Protein 3DCF (pdb70)

B-factor: mean 43.28, std 6.42, range [26.58, 64.71]

InterPro domains:
  IPR001647 DNA-binding HTH domain, TetR-type [PF00440] (35-81)
  IPR001647 DNA-binding HTH domain, TetR-type [PR00455] (35-48)
  IPR001647 DNA-binding HTH domain, TetR-type [PR00455] (56-79)
  IPR001647 DNA-binding HTH domain, TetR-type [PS50977] (29-89)
  IPR009057 Homedomain-like superfamily [SSF46689] (23-106)
  IPR036271 Tetracyclin repressor-like, C-terminal domain superfamily [SSF48498] (102-212)
  IPR041490 HTH-type transcriptional repressor KstR2, C-terminal [PF17932] (101-212)
  IPR050109 HTH-type, TetR-like transcriptional regulator [PTHR30055] (19-217)

Organism: Thermobifida fusca (strain YX) (NCBI:txid269800)

Secondary structure (DSSP, 8-state):
-HHHHHHHHHHHHHHHHT-TTT--HHHHHHHHT--HHHHHHH-SSHHHHHHHHHHHHHHHHHHHHHHHHTSSS-HHHHHHHHHHHHHHHHHHSHHHHHHHH---HHHHH--HHHHHHHH--HHHHHHHHTTSB--S-HHHHHHHHHHHHHTHHHH--TTSSS-HHHHHHHHHHHHHH-SBPP-/-HHHHHHHHHHHHHHHHT-TTT--HHHHHHHHT--HHHHHHH-SSHHHHHHHHHHHHHHHHHHHHHHHHTSSS-HHHHHHHHHHHHHHHHHHSHHHHHHHH---HHHHH--HHHHHHHH--HHHHHHHHTTSB--S-HHHHHHHHHHHHHTHHHH--TTSSS-HHHHHHHHHHHHHH-SB-

CATH classification: 1.10.10.60 (+1 more: 1.10.357.10)

Solvent-accessible surface area: 19739 Å² total

Nearest PDB structures (foldseek):
  4w97-assembly1_A  TM=7.568E-01  e=1.956E-08  Mycobacterium tuberculosis H37Rv
  5k7f-assembly1_B  TM=7.094E-01  e=7.666E-08  Myxococcus xanthus DK 1622
  6o6o-assembly1_B  TM=7.264E-01  e=1.294E-06  Mycobacterium tuberculosis
  6o6n-assembly1_A  TM=7.461E-01  e=3.478E-06  Mycobacterium tuberculosis
  7y0z-assembly1_B  TM=6.690E-01  e=1.082E-04  Pseudomonas aeruginosa PA14

Structure (mmCIF, N/CA/C/O backbone):
data_3DCF
#
_entry.id   3DCF
#
_cell.length_a   47.870
_cell.length_b   67.620
_cell.length_c   72.980
_cell.angle_alpha   90.000
_cell.angle_beta   104.230
_cell.angle_gamma   90.000
#
_symmetry.space_group_name_H-M   'P 1 21 1'
#
loop_
_entity.id
_entity.type
_entity.pdbx_description
1 polymer 'transcriptional regulator of the TetR/AcrR family'
2 water water
#
loop_
_atom_site.group_PDB
_atom_site.id
_atom_site.type_symbol
_atom_site.label_atom_id
_atom_site.label_alt_id
_atom_site.label_comp_id
_atom_site.label_asym_id
_atom_site.label_entity_id
_atom_site.label_seq_id
_atom_site.pdbx_PDB_ins_code
_atom_site.Cartn_x
_atom_site.Cartn_y
_atom_site.Cartn_z
_atom_site.occupancy
_atom_site.B_iso_or_equiv
_atom_site.auth_seq_id
_atom_site.auth_comp_id
_atom_site.auth_asym_id
_atom_site.auth_atom_id
_atom_site.pdbx_PDB_model_num
ATOM 1 N N . ASN A 1 30 ? -17.020 54.624 31.198 1.00 56.13 29 ASN A N 1
ATOM 2 C CA . ASN A 1 30 ? -15.947 54.846 30.178 1.00 55.43 29 ASN A CA 1
ATOM 3 C C . ASN A 1 30 ? -15.320 56.245 30.152 1.00 55.02 29 ASN A C 1
ATOM 4 O O . ASN A 1 30 ? -14.305 56.418 29.478 1.00 56.35 29 ASN A O 1
ATOM 9 N N . ASP A 1 31 ? -15.915 57.231 30.833 1.00 53.14 30 ASP A N 1
ATOM 10 C CA . ASP A 1 31 ? -15.320 58.599 30.928 1.00 52.83 30 ASP A CA 1
ATOM 11 C C . ASP A 1 31 ? -13.935 58.609 31.649 1.00 51.97 30 ASP A C 1
ATOM 12 O O . ASP A 1 31 ? -12.898 58.788 30.995 1.00 51.77 30 ASP A O 1
ATOM 17 N N . ARG A 1 32 ? -13.935 58.385 32.967 1.00 51.23 31 ARG A N 1
ATOM 18 C CA . ARG A 1 32 ? -12.722 58.336 33.804 1.00 50.97 31 ARG A CA 1
ATOM 19 C C . ARG A 1 32 ? -12.006 56.977 33.662 1.00 50.64 31 ARG A C 1
ATOM 20 O O . ARG A 1 32 ? -10.786 56.908 33.817 1.00 50.37 31 ARG A O 1
ATOM 26 N N . ARG A 1 33 ? -12.776 55.914 33.384 1.00 50.68 32 ARG A N 1
ATOM 27 C CA . ARG A 1 33 ? -12.265 54.544 33.191 1.00 50.59 32 ARG A CA 1
ATOM 28 C C . ARG A 1 33 ? -11.218 54.493 32.072 1.00 50.63 32 ARG A C 1
ATOM 29 O O . ARG A 1 33 ? -10.128 53.960 32.285 1.00 51.06 32 ARG A O 1
ATOM 37 N N . THR A 1 34 ? -11.560 55.055 30.900 1.00 50.23 33 THR A N 1
ATOM 38 C CA . THR A 1 34 ? -10.628 55.187 29.746 1.00 50.18 33 THR A CA 1
ATOM 39 C C . THR A 1 34 ? -9.394 56.022 30.121 1.00 49.70 33 THR A C 1
ATOM 40 O O . THR A 1 34 ? -8.281 55.714 29.687 1.00 50.11 33 THR A O 1
ATOM 44 N N . GLN A 1 35 ? -9.615 57.073 30.914 1.00 49.06 34 GLN A N 1
ATOM 45 C CA . GLN A 1 35 ? -8.535 57.916 31.432 1.00 48.81 34 GLN A CA 1
ATOM 46 C C . GLN A 1 35 ? -7.642 57.069 32.358 1.00 48.30 34 GLN A C 1
ATOM 47 O O . GLN A 1 35 ? -6.416 57.182 32.294 1.00 48.54 34 GLN A O 1
ATOM 50 N N . ILE A 1 36 ? -8.265 56.213 33.182 1.00 47.26 35 ILE A N 1
ATOM 51 C CA . ILE A 1 36 ? -7.547 55.294 34.076 1.00 47.25 35 ILE A CA 1
ATOM 52 C C . ILE A 1 36 ? -6.756 54.223 33.300 1.00 47.23 35 ILE A C 1
ATOM 53 O O . ILE A 1 36 ? -5.609 53.925 33.666 1.00 48.01 35 ILE A O 1
ATOM 58 N N . ILE A 1 37 ? -7.350 53.654 32.248 1.00 46.43 36 ILE A N 1
ATOM 59 C CA . ILE A 1 37 ? -6.644 52.654 31.412 1.00 46.28 36 ILE A CA 1
ATOM 60 C C . ILE A 1 37 ? -5.427 53.285 30.693 1.00 45.48 36 ILE A C 1
ATOM 61 O O . ILE A 1 37 ? -4.349 52.690 30.671 1.00 45.47 36 ILE A O 1
ATOM 66 N N . LYS A 1 38 ? -5.616 54.482 30.137 1.00 45.06 37 LYS A N 1
ATOM 67 C CA . LYS A 1 38 ? -4.555 55.217 29.425 1.00 45.58 37 LYS A CA 1
ATOM 68 C C . LYS A 1 38 ? -3.405 55.608 30.364 1.00 45.77 37 LYS A C 1
ATOM 69 O O . LYS A 1 38 ? -2.225 55.385 30.043 1.00 45.22 37 LYS A O 1
ATOM 71 N N . VAL A 1 39 ? -3.759 56.174 31.522 1.00 45.89 38 VAL A N 1
ATOM 72 C CA . VAL A 1 39 ? -2.776 56.554 32.545 1.00 45.89 38 VAL A CA 1
ATOM 73 C C . VAL A 1 39 ? -2.002 55.316 33.066 1.00 46.21 38 VAL A C 1
ATOM 74 O O . VAL A 1 39 ? -0.781 55.383 33.223 1.00 46.34 38 VAL A O 1
ATOM 78 N N . ALA A 1 40 ? -2.713 54.204 33.300 1.00 46.12 39 ALA A N 1
ATOM 79 C CA . ALA A 1 40 ? -2.099 52.936 33.742 1.00 46.30 39 ALA A CA 1
ATOM 80 C C . ALA A 1 40 ? -1.142 52.358 32.678 1.00 46.49 39 ALA A C 1
ATOM 81 O O . ALA A 1 40 ? -0.071 51.861 33.031 1.00 46.47 39 ALA A O 1
ATOM 83 N N . THR A 1 41 ? -1.538 52.438 31.398 1.00 46.54 40 THR A N 1
ATOM 84 C CA . THR A 1 41 ? -0.716 51.993 30.242 1.00 47.30 40 THR A CA 1
ATOM 85 C C . THR A 1 41 ? 0.599 52.790 30.139 1.00 47.76 40 THR A C 1
ATOM 86 O O . THR A 1 41 ? 1.672 52.194 29.981 1.00 47.93 40 THR A O 1
ATOM 90 N N . GLU A 1 42 ? 0.491 54.122 30.205 1.00 48.35 41 GLU A N 1
ATOM 91 C CA . GLU A 1 42 ? 1.656 55.031 30.206 1.00 48.98 41 GLU A CA 1
ATOM 92 C C . GLU A 1 42 ? 2.577 54.756 31.394 1.00 49.17 41 GLU A C 1
ATOM 93 O O . GLU A 1 42 ? 3.797 54.716 31.238 1.00 49.96 41 GLU A O 1
ATOM 99 N N . LEU A 1 43 ? 1.976 54.535 32.561 1.00 49.28 42 LEU A N 1
ATOM 100 C CA . LEU A 1 43 ? 2.709 54.292 33.807 1.00 49.52 42 LEU A CA 1
ATOM 101 C C . LEU A 1 43 ? 3.384 52.902 33.824 1.00 49.91 42 LEU A C 1
ATOM 102 O O . LEU A 1 43 ? 4.498 52.783 34.334 1.00 49.70 42 LEU A O 1
ATOM 107 N N . PHE A 1 44 ? 2.733 51.861 33.278 1.00 50.33 43 PHE A N 1
ATOM 108 C CA . PHE A 1 44 ? 3.376 50.521 33.157 1.00 50.32 43 PHE A CA 1
ATOM 109 C C . PHE A 1 44 ? 4.535 50.516 32.140 1.00 50.51 43 PHE A C 1
ATOM 110 O O . PHE A 1 44 ? 5.478 49.727 32.282 1.00 50.17 43 PHE A O 1
ATOM 118 N N . ARG A 1 45 ? 4.454 51.378 31.123 1.00 50.83 44 ARG A N 1
ATOM 119 C CA . ARG A 1 45 ? 5.522 51.521 30.131 1.00 51.24 44 ARG A CA 1
ATOM 120 C C . ARG A 1 45 ? 6.760 52.176 30.762 1.00 51.33 44 ARG A C 1
ATOM 121 O O . ARG A 1 45 ? 7.810 51.541 30.864 1.00 51.04 44 ARG A O 1
ATOM 123 N N . GLU A 1 46 ? 6.602 53.419 31.227 1.00 52.14 45 GLU A N 1
ATOM 124 C CA . GLU A 1 46 ? 7.704 54.217 31.799 1.00 52.00 45 GLU A CA 1
ATOM 125 C C . GLU A 1 46 ? 8.339 53.634 33.063 1.00 51.67 45 GLU A C 1
ATOM 126 O O . GLU A 1 46 ? 9.557 53.661 33.203 1.00 52.86 45 GLU A O 1
ATOM 132 N N . LYS A 1 47 ? 7.515 53.115 33.965 1.00 51.33 46 LYS A N 1
ATOM 133 C CA . LYS A 1 47 ? 7.976 52.608 35.267 1.00 50.47 46 LYS A CA 1
ATOM 134 C C . LYS A 1 47 ? 8.170 51.094 35.332 1.00 50.11 46 LYS A C 1
ATOM 135 O O . LYS A 1 47 ? 9.109 50.635 35.986 1.00 50.42 46 LYS A O 1
ATOM 141 N N . GLY A 1 48 ? 7.288 50.334 34.674 1.00 49.86 47 GLY A N 1
ATOM 142 C CA . GLY A 1 48 ? 7.286 48.857 34.728 1.00 49.62 47 GLY A CA 1
ATOM 143 C C . GLY A 1 48 ? 6.107 48.370 35.568 1.00 49.34 47 GLY A C 1
ATOM 144 O O . GLY A 1 48 ? 5.738 49.009 36.566 1.00 49.33 47 GLY A O 1
ATOM 145 N N . TYR A 1 49 ? 5.542 47.223 35.191 1.00 49.01 48 TYR A N 1
ATOM 146 C CA . TYR A 1 49 ? 4.350 46.668 35.861 1.00 48.95 48 TYR A CA 1
ATOM 147 C C . TYR A 1 49 ? 4.534 46.357 37.356 1.00 48.85 48 TYR A C 1
ATOM 148 O O . TYR A 1 49 ? 3.686 46.742 38.174 1.00 48.09 48 TYR A O 1
ATOM 157 N N . TYR A 1 50 ? 5.631 45.679 37.697 1.00 49.23 49 TYR A N 1
ATOM 158 C CA . TYR A 1 50 ? 5.890 45.258 39.092 1.00 49.21 49 TYR A CA 1
ATOM 159 C C . TYR A 1 50 ? 6.275 46.395 40.051 1.00 48.58 49 TYR A C 1
ATOM 160 O O . TYR A 1 50 ? 6.126 46.235 41.265 1.00 48.68 49 TYR A O 1
ATOM 169 N N . ALA A 1 51 ? 6.775 47.512 39.510 1.00 47.37 50 ALA A N 1
ATOM 170 C CA . ALA A 1 51 ? 7.118 48.711 40.295 1.00 46.93 50 ALA A CA 1
ATOM 171 C C . ALA A 1 51 ? 5.925 49.679 40.481 1.00 46.23 50 ALA A C 1
ATOM 172 O O . ALA A 1 51 ? 5.997 50.593 41.317 1.00 45.64 50 ALA A O 1
ATOM 174 N N . THR A 1 52 ? 4.850 49.475 39.706 1.00 45.61 51 THR A N 1
ATOM 175 C CA . THR A 1 52 ? 3.638 50.325 39.725 1.00 45.30 51 THR A CA 1
ATOM 176 C C . THR A 1 52 ? 2.502 49.695 40.535 1.00 44.48 51 THR A C 1
ATOM 177 O O . THR A 1 52 ? 2.175 48.543 40.306 1.00 45.01 51 THR A O 1
ATOM 181 N N . SER A 1 53 ? 1.892 50.453 41.447 1.00 43.51 52 SER A N 1
ATOM 182 C CA . SER A 1 53 ? 0.742 49.982 42.258 1.00 42.73 52 SER A CA 1
ATOM 183 C C . SER A 1 53 ? -0.540 50.770 41.921 1.00 41.75 52 SER A C 1
ATOM 184 O O . SER A 1 53 ? -0.506 51.691 41.081 1.00 41.11 52 SER A O 1
ATOM 187 N N . LEU A 1 54 ? -1.669 50.391 42.537 1.00 41.09 53 LEU A N 1
ATOM 188 C CA . LEU A 1 54 ? -2.943 51.153 42.376 1.00 41.46 53 LEU A CA 1
ATOM 189 C C . LEU A 1 54 ? -2.874 52.558 42.996 1.00 40.81 53 LEU A C 1
ATOM 190 O O . LEU A 1 54 ? -3.581 53.462 42.542 1.00 41.08 53 LEU A O 1
ATOM 195 N N . ASP A 1 55 ? -2.038 52.717 44.023 1.00 40.26 54 ASP A N 1
ATOM 196 C CA . ASP A 1 55 ? -1.766 54.022 44.675 1.00 40.21 54 ASP A CA 1
ATOM 197 C C . ASP A 1 55 ? -1.081 55.009 43.719 1.00 38.82 54 ASP A C 1
ATOM 198 O O . ASP A 1 55 ? -1.384 56.199 43.745 1.00 38.26 54 ASP A O 1
ATOM 203 N N . ASP A 1 56 ? -0.143 54.500 42.908 1.00 38.43 55 ASP A N 1
ATOM 204 C CA . ASP A 1 56 ? 0.571 55.290 41.887 1.00 38.62 55 ASP A CA 1
ATOM 205 C C . ASP A 1 56 ? -0.367 55.787 40.774 1.00 38.15 55 ASP A C 1
ATOM 206 O O . ASP A 1 56 ? -0.274 56.953 40.371 1.00 37.22 55 ASP A O 1
ATOM 211 N N . ILE A 1 57 ? -1.255 54.903 40.294 1.00 38.08 56 ILE A N 1
ATOM 212 C CA . ILE A 1 57 ? -2.245 55.224 39.230 1.00 38.51 56 ILE A CA 1
ATOM 213 C C . ILE A 1 57 ? -3.214 56.297 39.733 1.00 37.87 56 ILE A C 1
ATOM 214 O O . ILE A 1 57 ? -3.446 57.281 39.038 1.00 37.35 56 ILE A O 1
ATOM 219 N N . ALA A 1 58 ? -3.748 56.086 40.943 1.00 38.22 57 ALA A N 1
ATOM 220 C CA . ALA A 1 58 ? -4.628 57.048 41.643 1.00 38.44 57 ALA A CA 1
ATOM 221 C C . ALA A 1 58 ? -3.968 58.421 41.827 1.00 38.67 57 ALA A C 1
ATOM 222 O O . ALA A 1 58 ? -4.638 59.445 41.702 1.00 38.10 57 ALA A O 1
ATOM 224 N N . ASP A 1 59 ? -2.668 58.424 42.135 1.00 39.77 58 ASP A N 1
ATOM 225 C CA . ASP A 1 59 ? -1.889 59.656 42.303 1.00 40.75 58 ASP A CA 1
ATOM 226 C C . ASP A 1 59 ? -1.813 60.488 41.002 1.00 41.09 58 ASP A C 1
ATOM 227 O O . ASP A 1 59 ? -2.161 61.673 41.011 1.00 41.39 58 ASP A O 1
ATOM 232 N N . ARG A 1 60 ? -1.411 59.848 39.898 1.00 41.41 59 ARG A N 1
ATOM 233 C CA . ARG A 1 60 ? -1.248 60.516 38.575 1.00 42.04 59 ARG A CA 1
ATOM 234 C C . ARG A 1 60 ? -2.510 61.201 38.015 1.00 42.08 59 ARG A C 1
ATOM 235 O O . ARG A 1 60 ? -2.434 62.324 37.510 1.00 42.56 59 ARG A O 1
ATOM 238 N N . ILE A 1 61 ? -3.651 60.517 38.071 1.00 42.41 60 ILE A N 1
ATOM 239 C CA . ILE A 1 61 ? -4.943 61.111 37.628 1.00 43.22 60 ILE A CA 1
ATOM 240 C C . ILE A 1 61 ? -5.544 62.092 38.666 1.00 43.42 60 ILE A C 1
ATOM 241 O O . ILE A 1 61 ? -6.452 62.861 38.341 1.00 43.34 60 ILE A O 1
ATOM 246 N N . GLY A 1 62 ? -5.053 62.040 39.907 1.00 43.86 61 GLY A N 1
ATOM 247 C CA . GLY A 1 62 ? -5.520 62.906 40.977 1.00 44.92 61 GLY A CA 1
ATOM 248 C C . GLY A 1 62 ? -6.763 62.390 41.687 1.00 45.82 61 GLY A C 1
ATOM 249 O O . GLY A 1 62 ? -7.659 63.174 41.994 1.00 45.93 61 GLY A O 1
ATOM 250 N N . PHE A 1 63 ? -6.812 61.076 41.939 1.00 46.51 62 PHE A N 1
ATOM 251 C CA . PHE A 1 63 ? -7.930 60.390 42.623 1.00 46.74 62 PHE A CA 1
ATOM 252 C C . PHE A 1 63 ? -7.471 59.827 43.957 1.00 46.03 62 PHE A C 1
ATOM 253 O O . PHE A 1 63 ? -6.275 59.629 44.181 1.00 45.90 62 PHE A O 1
ATOM 261 N N . THR A 1 64 ? -8.438 59.568 44.830 1.00 45.53 63 THR A N 1
ATOM 262 C CA . THR A 1 64 ? -8.170 58.933 46.125 1.00 45.89 63 THR A CA 1
ATOM 263 C C . THR A 1 64 ? -8.051 57.404 45.902 1.00 46.13 63 THR A C 1
ATOM 264 O O . THR A 1 64 ? -8.392 56.895 44.823 1.00 46.43 63 THR A O 1
ATOM 268 N N . LYS A 1 65 ? -7.577 56.684 46.922 1.00 46.28 64 LYS A N 1
ATOM 269 C CA . LYS A 1 65 ? -7.450 55.207 46.875 1.00 46.01 64 LYS A CA 1
ATOM 270 C C . LYS A 1 65 ? -8.881 54.595 46.817 1.00 45.97 64 LYS A C 1
ATOM 271 O O . LYS A 1 65 ? -9.115 53.722 45.980 1.00 45.69 64 LYS A O 1
ATOM 277 N N . PRO A 1 66 ? -9.823 55.023 47.720 1.00 46.19 65 PRO A N 1
ATOM 278 C CA . PRO A 1 66 ? -11.250 54.618 47.603 1.00 45.88 65 PRO A CA 1
ATOM 279 C C . PRO A 1 66 ? -11.917 54.897 46.244 1.00 45.87 65 PRO A C 1
ATOM 280 O O . PRO A 1 66 ? -12.725 54.084 45.787 1.00 46.73 65 PRO A O 1
ATOM 284 N N . ALA A 1 67 ? -11.576 56.016 45.609 1.00 45.35 66 ALA A N 1
ATOM 285 C CA . ALA A 1 67 ? -12.151 56.370 44.301 1.00 45.34 66 ALA A CA 1
ATOM 286 C C . ALA A 1 67 ? -11.752 55.393 43.157 1.00 44.99 66 ALA A C 1
ATOM 287 O O . ALA A 1 67 ? -12.592 55.101 42.297 1.00 44.70 66 ALA A O 1
ATOM 289 N N . ILE A 1 68 ? -10.509 54.889 43.160 1.00 45.29 67 ILE A N 1
ATOM 290 C CA . ILE A 1 68 ? -10.029 53.896 42.154 1.00 46.09 67 ILE A CA 1
ATOM 291 C C . ILE A 1 68 ? -10.664 52.496 42.342 1.00 46.39 67 ILE A C 1
ATOM 292 O O . ILE A 1 68 ? -10.889 51.799 41.340 1.00 46.03 67 ILE A O 1
ATOM 297 N N . TYR A 1 69 ? -10.942 52.091 43.594 1.00 46.71 68 TYR A N 1
ATOM 298 C CA . TYR A 1 69 ? -11.608 50.789 43.894 1.00 47.13 68 TYR A CA 1
ATOM 299 C C . TYR A 1 69 ? -12.941 50.588 43.167 1.00 46.87 68 TYR A C 1
ATOM 300 O O . TYR A 1 69 ? -13.236 49.468 42.744 1.00 46.54 68 TYR A O 1
ATOM 309 N N . TYR A 1 70 ? -13.731 51.661 43.051 1.00 47.06 69 TYR A N 1
ATOM 310 C CA . TYR A 1 70 ? -15.008 51.656 42.313 1.00 47.43 69 TYR A CA 1
ATOM 311 C C . TYR A 1 70 ? -14.837 51.101 40.896 1.00 47.53 69 TYR A C 1
ATOM 312 O O . TYR A 1 70 ? -15.625 50.259 40.460 1.00 47.92 69 TYR A O 1
ATOM 321 N N . TYR A 1 71 ? -13.788 51.556 40.208 1.00 47.78 70 TYR A N 1
ATOM 322 C CA . TYR A 1 71 ? -13.459 51.113 38.842 1.00 47.05 70 TYR A CA 1
ATOM 323 C C . TYR A 1 71 ? -12.566 49.847 38.830 1.00 46.29 70 TYR A C 1
ATOM 324 O O . TYR A 1 71 ? -12.870 48.891 38.108 1.00 46.00 70 TYR A O 1
ATOM 333 N N . PHE A 1 72 ? -11.492 49.835 39.630 1.00 45.57 71 PHE A N 1
ATOM 334 C CA . PHE A 1 72 ? -10.536 48.696 39.672 1.00 45.28 71 PHE A CA 1
ATOM 335 C C . PHE A 1 72 ? -10.067 48.354 41.084 1.00 45.23 71 PHE A C 1
ATOM 336 O O . PHE A 1 72 ? -9.545 49.232 41.775 1.00 45.88 71 PHE A O 1
ATOM 344 N N . LYS A 1 73 ? -10.213 47.081 41.479 1.00 45.17 72 LYS A N 1
ATOM 345 C CA . LYS A 1 73 ? -9.816 46.584 42.825 1.00 45.81 72 LYS A CA 1
ATOM 346 C C . LYS A 1 73 ? -8.413 45.977 42.950 1.00 45.54 72 LYS A C 1
ATOM 347 O O . LYS A 1 73 ? -7.973 45.659 44.063 1.00 46.76 72 LYS A O 1
ATOM 353 N N . SER A 1 74 ? -7.729 45.817 41.817 1.00 44.30 73 SER A N 1
ATOM 354 C CA . SER A 1 74 ? -6.336 45.382 41.781 1.00 43.03 73 SER A CA 1
ATOM 355 C C . SER A 1 74 ? -5.666 45.862 40.482 1.00 42.40 73 SER A C 1
ATOM 356 O O . SER A 1 74 ? -6.341 46.251 39.524 1.00 41.41 73 SER A O 1
ATOM 359 N N . LYS A 1 75 ? -4.334 45.860 40.489 1.00 42.53 74 LYS A N 1
ATOM 360 C CA . LYS A 1 75 ? -3.523 46.175 39.295 1.00 42.82 74 LYS A CA 1
ATOM 361 C C . LYS A 1 75 ? -3.693 45.113 38.173 1.00 42.63 74 LYS A C 1
ATOM 362 O O . LYS A 1 75 ? -3.518 45.419 36.987 1.00 42.06 74 LYS A O 1
ATOM 368 N N . GLU A 1 76 ? -4.031 43.878 38.567 1.00 42.75 75 GLU A N 1
ATOM 369 C CA . GLU A 1 76 ? -4.303 42.771 37.639 1.00 42.49 75 GLU A CA 1
ATOM 370 C C . GLU A 1 76 ? -5.595 43.048 36.865 1.00 41.96 75 GLU A C 1
ATOM 371 O O . GLU A 1 76 ? -5.651 42.806 35.656 1.00 41.84 75 GLU A O 1
ATOM 377 N N . ASP A 1 77 ? -6.621 43.546 37.571 1.00 41.72 76 ASP A N 1
ATOM 378 C CA . ASP A 1 77 ? -7.889 43.962 36.944 1.00 41.55 76 ASP A CA 1
ATOM 379 C C . ASP A 1 77 ? -7.667 45.130 35.967 1.00 41.22 76 ASP A C 1
ATOM 380 O O . ASP A 1 77 ? -8.395 45.226 34.984 1.00 42.36 76 ASP A O 1
ATOM 385 N N . VAL A 1 78 ? -6.690 46.010 36.248 1.00 39.95 77 VAL A N 1
ATOM 386 C CA . VAL A 1 78 ? -6.317 47.103 35.327 1.00 39.46 77 VAL A CA 1
ATOM 387 C C . VAL A 1 78 ? -5.621 46.512 34.096 1.00 38.30 77 VAL A C 1
ATOM 388 O O . VAL A 1 78 ? -5.902 46.931 32.971 1.00 36.98 77 VAL A O 1
ATOM 392 N N . LEU A 1 79 ? -4.738 45.533 34.316 1.00 38.23 78 LEU A N 1
ATOM 393 C CA . LEU A 1 79 ? -4.044 44.868 33.214 1.00 38.91 78 LEU A CA 1
ATOM 394 C C . LEU A 1 79 ? -5.002 44.105 32.267 1.00 39.53 78 LEU A C 1
ATOM 395 O O . LEU A 1 79 ? -4.791 44.123 31.041 1.00 39.72 78 LEU A O 1
ATOM 400 N N . PHE A 1 80 ? -6.042 43.467 32.822 1.00 39.20 79 PHE A N 1
ATOM 401 C CA . PHE A 1 80 ? -7.082 42.805 32.009 1.00 38.78 79 PHE A CA 1
ATOM 402 C C . PHE A 1 80 ? -7.782 43.830 31.102 1.00 38.28 79 PHE A C 1
ATOM 403 O O . PHE A 1 80 ? -7.908 43.612 29.893 1.00 38.51 79 PHE A O 1
ATOM 411 N N . ALA A 1 81 ? -8.227 44.934 31.707 1.00 37.30 80 ALA A N 1
ATOM 412 C CA . ALA A 1 81 ? -8.875 46.040 31.003 1.00 36.42 80 ALA A CA 1
ATOM 413 C C . ALA A 1 81 ? -8.041 46.567 29.821 1.00 36.07 80 ALA A C 1
ATOM 414 O O . ALA A 1 81 ? -8.602 46.824 28.756 1.00 35.64 80 ALA A O 1
ATOM 416 N N . ILE A 1 82 ? -6.723 46.711 30.019 1.00 36.11 81 ILE A N 1
ATOM 417 C CA . ILE A 1 82 ? -5.785 47.148 28.951 1.00 36.96 81 ILE A CA 1
ATOM 418 C C . ILE A 1 82 ? -5.726 46.126 27.804 1.00 37.24 81 ILE A C 1
ATOM 419 O O . ILE A 1 82 ? -5.783 46.511 26.626 1.00 36.73 81 ILE A O 1
ATOM 424 N N . VAL A 1 83 ? -5.623 44.843 28.163 1.00 37.55 82 VAL A N 1
ATOM 425 C CA . VAL A 1 83 ? -5.586 43.747 27.179 1.00 37.87 82 VAL A CA 1
ATOM 426 C C . VAL A 1 83 ? -6.930 43.574 26.450 1.00 38.24 82 VAL A C 1
ATOM 427 O O . VAL A 1 83 ? -6.932 43.376 25.229 1.00 37.64 82 VAL A O 1
ATOM 431 N N . ASN A 1 84 ? -8.051 43.647 27.182 1.00 38.78 83 ASN A N 1
ATOM 432 C CA . ASN A 1 84 ? -9.389 43.505 26.560 1.00 38.92 83 ASN A CA 1
ATOM 433 C C . ASN A 1 84 ? -9.668 44.650 25.575 1.00 38.70 83 ASN A C 1
ATOM 434 O O . ASN A 1 84 ? -10.306 44.424 24.549 1.00 39.14 83 ASN A O 1
ATOM 439 N N . SER A 1 85 ? -9.157 45.848 25.883 1.00 38.30 84 SER A N 1
ATOM 440 C CA . SER A 1 85 ? -9.251 47.022 25.005 1.00 38.58 84 SER A CA 1
ATOM 441 C C . SER A 1 85 ? -8.469 46.815 23.700 1.00 37.90 84 SER A C 1
ATOM 442 O O . SER A 1 85 ? -9.018 47.034 22.622 1.00 37.33 84 SER A O 1
ATOM 445 N N . ILE A 1 86 ? -7.199 46.400 23.820 1.00 38.38 85 ILE A N 1
ATOM 446 C CA . ILE A 1 86 ? -6.309 46.094 22.657 1.00 39.13 85 ILE A CA 1
ATOM 447 C C . ILE A 1 86 ? -6.891 44.961 21.778 1.00 39.54 85 ILE A C 1
ATOM 448 O O . ILE A 1 86 ? -6.805 45.043 20.548 1.00 40.41 85 ILE A O 1
ATOM 453 N N . VAL A 1 87 ? -7.469 43.931 22.410 1.00 39.15 86 VAL A N 1
ATOM 454 C CA . VAL A 1 87 ? -8.170 42.847 21.697 1.00 39.84 86 VAL A CA 1
ATOM 455 C C . VAL A 1 87 ? -9.431 43.388 21.018 1.00 40.44 86 VAL A C 1
ATOM 456 O O . VAL A 1 87 ? -9.704 43.010 19.882 1.00 40.54 86 VAL A O 1
ATOM 460 N N . ASP A 1 88 ? -10.171 44.266 21.706 1.00 41.63 87 ASP A N 1
ATOM 461 C CA . ASP A 1 88 ? -11.416 44.859 21.169 1.00 42.26 87 ASP A CA 1
ATOM 462 C C . ASP A 1 88 ? -11.153 45.740 19.913 1.00 42.65 87 ASP A C 1
ATOM 463 O O . ASP A 1 88 ? -11.888 45.621 18.926 1.00 42.69 87 ASP A O 1
ATOM 468 N N . GLU A 1 89 ? -10.116 46.589 19.942 1.00 42.83 88 GLU A N 1
ATOM 469 C CA . GLU A 1 89 ? -9.763 47.423 18.766 1.00 43.87 88 GLU A CA 1
ATOM 470 C C . GLU A 1 89 ? -9.198 46.627 17.584 1.00 43.85 88 GLU A C 1
ATOM 471 O O . GLU A 1 89 ? -9.527 46.932 16.428 1.00 44.01 88 GLU A O 1
ATOM 477 N N . ALA A 1 90 ? -8.309 45.670 17.879 1.00 43.85 89 ALA A N 1
ATOM 478 C CA . ALA A 1 90 ? -7.711 44.765 16.867 1.00 43.66 89 ALA A CA 1
ATOM 479 C C . ALA A 1 90 ? -8.782 43.971 16.111 1.00 43.88 89 ALA A C 1
ATOM 480 O O . ALA A 1 90 ? -8.711 43.823 14.887 1.00 43.69 89 ALA A O 1
ATOM 482 N N . LEU A 1 91 ? -9.780 43.499 16.849 1.00 44.61 90 LEU A N 1
ATOM 483 C CA . LEU A 1 91 ? -10.892 42.744 16.282 1.00 45.20 90 LEU A CA 1
ATOM 484 C C . LEU A 1 91 ? -11.812 43.626 15.410 1.00 45.79 90 LEU A C 1
ATOM 485 O O . LEU A 1 91 ? -12.356 43.124 14.419 1.00 46.34 90 LEU A O 1
ATOM 490 N N . GLU A 1 92 ? -11.967 44.920 15.752 1.00 45.80 91 GLU A N 1
ATOM 491 C CA . GLU A 1 92 ? -12.741 45.884 14.910 1.00 45.52 91 GLU A CA 1
ATOM 492 C C . GLU A 1 92 ? -12.039 46.158 13.569 1.00 43.24 91 GLU A C 1
ATOM 493 O O . GLU A 1 92 ? -12.693 46.264 12.539 1.00 41.86 91 GLU A O 1
ATOM 499 N N . ARG A 1 93 ? -10.713 46.302 13.611 1.00 41.91 92 ARG A N 1
ATOM 500 C CA . ARG A 1 93 ? -9.894 46.444 12.397 1.00 40.98 92 ARG A CA 1
ATOM 501 C C . ARG A 1 93 ? -9.913 45.175 11.544 1.00 40.92 92 ARG A C 1
ATOM 502 O O . ARG A 1 93 ? -9.772 45.255 10.331 1.00 41.09 92 ARG A O 1
ATOM 510 N N . PHE A 1 94 ? -10.113 44.019 12.187 1.00 41.02 93 PHE A N 1
ATOM 511 C CA . PHE A 1 94 ? -10.214 42.717 11.508 1.00 40.31 93 PHE A CA 1
ATOM 512 C C . PHE A 1 94 ? -11.569 42.605 10.762 1.00 40.25 93 PHE A C 1
ATOM 513 O O . PHE A 1 94 ? -11.594 42.265 9.564 1.00 40.48 93 PHE A O 1
ATOM 521 N N . HIS A 1 95 ? -12.674 42.897 11.465 1.00 39.96 94 HIS A N 1
ATOM 522 C CA . HIS A 1 95 ? -14.046 42.890 10.874 1.00 39.69 94 HIS A CA 1
ATOM 523 C C . HIS A 1 95 ? -14.204 43.821 9.665 1.00 39.05 94 HIS A C 1
ATOM 524 O O . HIS A 1 95 ? -14.802 43.418 8.657 1.00 38.10 94 HIS A O 1
ATOM 531 N N . ALA A 1 96 ? -13.684 45.052 9.801 1.00 38.42 95 ALA A N 1
ATOM 532 C CA . ALA A 1 96 ? -13.721 46.092 8.755 1.00 38.22 95 ALA A CA 1
ATOM 533 C C . ALA A 1 96 ? -13.111 45.614 7.426 1.00 38.34 95 ALA A C 1
ATOM 534 O O . ALA A 1 96 ? -13.715 45.804 6.370 1.00 39.04 95 ALA A O 1
ATOM 536 N N . ILE A 1 97 ? -11.943 44.969 7.506 1.00 37.94 96 ILE A N 1
ATOM 537 C CA . ILE A 1 97 ? -11.235 44.400 6.340 1.00 38.10 96 ILE A CA 1
ATOM 538 C C . ILE A 1 97 ? -12.010 43.217 5.749 1.00 38.20 96 ILE A C 1
ATOM 539 O O . ILE A 1 97 ? -12.181 43.154 4.535 1.00 38.00 96 ILE A O 1
ATOM 544 N N . ALA A 1 98 ? -12.459 42.294 6.606 1.00 38.54 97 ALA A N 1
ATOM 545 C CA . ALA A 1 98 ? -13.260 41.135 6.172 1.00 39.43 97 ALA A CA 1
ATOM 546 C C . ALA A 1 98 ? -14.660 41.514 5.609 1.00 40.31 97 ALA A C 1
ATOM 547 O O . ALA A 1 98 ? -15.157 40.826 4.725 1.00 40.84 97 ALA A O 1
ATOM 549 N N . ALA A 1 99 ? -15.272 42.591 6.119 1.00 40.40 98 ALA A N 1
ATOM 550 C CA . ALA A 1 99 ? -16.581 43.105 5.631 1.00 40.50 98 ALA A CA 1
ATOM 551 C C . ALA A 1 99 ? -16.486 44.215 4.549 1.00 41.19 98 ALA A C 1
ATOM 552 O O . ALA A 1 99 ? -17.521 44.780 4.166 1.00 41.99 98 ALA A O 1
ATOM 554 N N . GLY A 1 100 ? -15.271 44.522 4.079 1.00 40.98 99 GLY A N 1
ATOM 555 C CA . GLY A 1 100 ? -15.007 45.556 3.062 1.00 40.38 99 GLY A CA 1
ATOM 556 C C . GLY A 1 100 ? -14.809 45.021 1.640 1.00 40.26 99 GLY A C 1
ATOM 557 O O . GLY A 1 100 ? -15.202 43.879 1.338 1.00 39.94 99 GLY A O 1
ATOM 558 N N . PRO A 1 101 ? -14.184 45.835 0.754 1.00 40.24 100 PRO A N 1
ATOM 559 C CA . PRO A 1 101 ? -13.987 45.415 -0.629 1.00 39.94 100 PRO A CA 1
ATOM 560 C C . PRO A 1 101 ? -12.863 44.387 -0.848 1.00 39.56 100 PRO A C 1
ATOM 561 O O . PRO A 1 101 ? -12.054 44.112 0.060 1.00 39.41 100 PRO A O 1
ATOM 565 N N . GLY A 1 102 ? -12.837 43.861 -2.074 1.00 39.21 101 GLY A N 1
ATOM 566 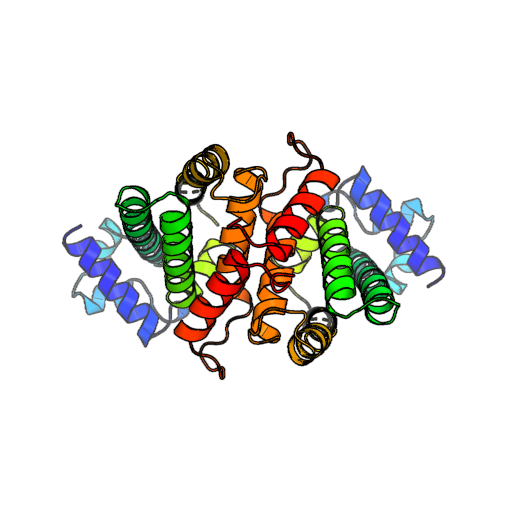C CA . GLY A 1 102 ? -11.843 42.892 -2.548 1.00 39.15 101 GLY A CA 1
ATOM 567 C C . GLY A 1 102 ? -12.406 41.483 -2.616 1.00 38.80 101 GLY A C 1
ATOM 568 O O . GLY A 1 102 ? -13.480 41.206 -2.080 1.00 38.43 101 GLY A O 1
ATOM 569 N N . SER A 1 103 ? -11.694 40.600 -3.317 1.00 38.55 102 SER A N 1
ATOM 570 C CA . SER A 1 103 ? -12.058 39.182 -3.381 1.00 38.50 102 SER A CA 1
ATOM 571 C C . SER A 1 103 ? -11.669 38.550 -2.030 1.00 38.88 102 SER A C 1
ATOM 572 O O . SER A 1 103 ? -10.901 39.166 -1.268 1.00 39.02 102 SER A O 1
ATOM 575 N N . PRO A 1 104 ? -12.203 37.347 -1.711 1.00 38.81 103 PRO A N 1
ATOM 576 C CA . PRO A 1 104 ? -11.787 36.645 -0.473 1.00 38.48 103 PRO A CA 1
ATOM 577 C C . PRO A 1 104 ? -10.259 36.434 -0.306 1.00 38.35 103 PRO A C 1
ATOM 578 O O . PRO A 1 104 ? -9.746 36.598 0.804 1.00 38.15 103 PRO A O 1
ATOM 582 N N . GLY A 1 105 ? -9.562 36.101 -1.398 1.00 38.33 104 GLY A N 1
ATOM 583 C CA . GLY A 1 105 ? -8.090 35.931 -1.409 1.00 38.18 104 GLY A CA 1
ATOM 584 C C . GLY A 1 105 ? -7.302 37.217 -1.171 1.00 38.41 104 GLY A C 1
ATOM 585 O O . GLY A 1 105 ? -6.185 37.168 -0.635 1.00 39.36 104 GLY A O 1
ATOM 586 N N . GLU A 1 106 ? -7.859 38.354 -1.616 1.00 38.06 105 GLU A N 1
ATOM 587 C CA . GLU A 1 106 ? -7.282 39.700 -1.372 1.00 37.41 105 GLU A CA 1
ATOM 588 C C . GLU A 1 106 ? -7.499 40.121 0.088 1.00 36.47 105 GLU A C 1
ATOM 589 O O . GLU A 1 106 ? -6.578 40.661 0.720 1.00 36.56 105 GLU A O 1
ATOM 595 N N . ARG A 1 107 ? -8.718 39.878 0.590 1.00 35.42 106 ARG A N 1
ATOM 596 C CA . ARG A 1 107 ? -9.090 40.114 1.998 1.00 35.74 106 ARG A CA 1
ATOM 597 C C . ARG A 1 107 ? -8.282 39.218 2.955 1.00 35.04 106 ARG A C 1
ATOM 598 O O . ARG A 1 107 ? -7.812 39.706 3.983 1.00 34.89 106 ARG A O 1
ATOM 606 N N . ILE A 1 108 ? -8.108 37.936 2.603 1.00 34.86 107 ILE A N 1
ATOM 607 C CA . ILE A 1 108 ? -7.261 37.002 3.374 1.00 35.04 107 ILE A CA 1
ATOM 608 C C . ILE A 1 108 ? -5.861 37.609 3.531 1.00 35.24 107 ILE A C 1
ATOM 609 O O . ILE A 1 108 ? -5.347 37.694 4.654 1.00 36.30 107 ILE A O 1
ATOM 614 N N . HIS A 1 109 ? -5.277 38.060 2.418 1.00 34.48 108 HIS A N 1
ATOM 615 C CA . HIS A 1 109 ? -3.948 38.673 2.435 1.00 33.98 108 HIS A CA 1
ATOM 616 C C . HIS A 1 109 ? -3.890 39.915 3.333 1.00 34.76 108 HIS A C 1
ATOM 617 O O . HIS A 1 109 ? -2.978 40.027 4.177 1.00 35.53 108 HIS A O 1
ATOM 624 N N . ALA A 1 110 ? -4.851 40.825 3.147 1.00 34.46 109 ALA A N 1
ATOM 625 C CA . ALA A 1 110 ? -4.942 42.057 3.956 1.00 33.88 109 ALA A CA 1
ATOM 626 C C . ALA A 1 110 ? -5.075 41.749 5.452 1.00 33.68 109 ALA A C 1
ATOM 627 O O . ALA A 1 110 ? -4.468 42.436 6.266 1.00 34.65 109 ALA A O 1
ATOM 629 N N . LEU A 1 111 ? -5.867 40.731 5.798 1.00 33.02 110 LEU A N 1
ATOM 630 C CA . LEU A 1 111 ? -6.050 40.291 7.202 1.00 33.10 110 LEU A CA 1
ATOM 631 C C . LEU A 1 111 ? -4.745 39.795 7.851 1.00 32.51 110 LEU A C 1
ATOM 632 O O . LEU A 1 111 ? -4.491 40.108 9.017 1.00 32.33 110 LEU A O 1
ATOM 637 N N . LEU A 1 112 ? -3.936 39.043 7.095 1.00 32.18 111 LEU A N 1
ATOM 638 C CA . LEU A 1 112 ? -2.641 38.522 7.580 1.00 32.32 111 LEU A CA 1
ATOM 639 C C . LEU A 1 112 ? -1.584 39.609 7.833 1.00 32.71 111 LEU A C 1
ATOM 640 O O . LEU A 1 112 ? -0.830 39.527 8.815 1.00 32.11 111 LEU A O 1
ATOM 645 N N . VAL A 1 113 ? -1.515 40.603 6.936 1.00 33.42 112 VAL A N 1
ATOM 646 C CA . VAL A 1 113 ? -0.592 41.758 7.078 1.00 33.00 112 VAL A CA 1
ATOM 647 C C . VAL A 1 113 ? -0.976 42.564 8.327 1.00 33.18 112 VAL A C 1
ATOM 648 O O . VAL A 1 113 ? -0.111 42.982 9.093 1.00 32.90 112 VAL A O 1
ATOM 652 N N . GLU A 1 114 ? -2.280 42.782 8.495 1.00 33.99 113 GLU A N 1
ATOM 653 C CA . GLU A 1 114 ? -2.842 43.485 9.659 1.00 34.27 113 GLU A CA 1
ATOM 654 C C . GLU A 1 114 ? -2.597 42.719 10.965 1.00 33.59 113 GLU A C 1
ATOM 655 O O . GLU A 1 114 ? -2.182 43.319 11.946 1.00 32.65 113 GLU A O 1
ATOM 661 N N . HIS A 1 115 ? -2.867 41.411 10.948 1.00 33.87 114 HIS A N 1
ATOM 662 C CA . HIS A 1 115 ? -2.709 40.539 12.125 1.00 34.99 114 HIS A CA 1
ATOM 663 C C . HIS A 1 115 ? -1.257 40.473 12.616 1.00 35.03 114 HIS A C 1
ATOM 664 O O . HIS A 1 115 ? -1.004 40.646 13.811 1.00 34.00 114 HIS A O 1
ATOM 671 N N . THR A 1 116 ? -0.326 40.280 11.683 1.00 35.58 115 THR A N 1
ATOM 672 C CA . THR A 1 116 ? 1.117 40.226 11.983 1.00 36.24 115 THR A CA 1
ATOM 673 C C . THR A 1 116 ? 1.648 41.570 12.487 1.00 36.74 115 THR A C 1
ATOM 674 O O . THR A 1 116 ? 2.432 41.592 13.437 1.00 36.55 115 THR A O 1
ATOM 678 N N . ARG A 1 117 ? 1.233 42.673 11.841 1.00 38.08 116 ARG A N 1
ATOM 679 C CA . ARG A 1 117 ? 1.559 44.052 12.295 1.00 38.82 116 ARG A CA 1
ATOM 680 C C . ARG A 1 117 ? 1.122 44.255 13.746 1.00 38.56 116 ARG A C 1
ATOM 681 O O . ARG A 1 117 ? 1.881 44.795 14.548 1.00 39.08 116 ARG A O 1
ATOM 689 N N . THR A 1 118 ? -0.101 43.822 14.061 1.00 38.18 117 THR A N 1
ATOM 690 C CA . THR A 1 118 ? -0.647 43.928 15.417 1.00 39.46 117 THR A CA 1
ATOM 691 C C . THR A 1 118 ? 0.148 43.088 16.416 1.00 39.87 117 THR A C 1
ATOM 692 O O . THR A 1 118 ? 0.322 43.531 17.556 1.00 40.24 117 THR A O 1
ATOM 696 N N . ILE A 1 119 ? 0.620 41.899 15.997 1.00 40.44 118 ILE A N 1
ATOM 697 C CA . ILE A 1 119 ? 1.444 41.024 16.868 1.00 41.24 118 ILE A CA 1
ATOM 698 C C . ILE A 1 119 ? 2.780 41.710 17.233 1.00 42.31 118 ILE A C 1
ATOM 699 O O . ILE A 1 119 ? 3.104 41.840 18.427 1.00 42.22 118 ILE A O 1
ATOM 704 N N . LEU A 1 120 ? 3.516 42.156 16.204 1.00 42.82 119 LEU A N 1
ATOM 705 C CA . LEU A 1 120 ? 4.839 42.814 16.374 1.00 43.48 119 LEU A CA 1
ATOM 706 C C . LEU A 1 120 ? 4.801 44.121 17.194 1.00 44.23 119 LEU A C 1
ATOM 707 O O . LEU A 1 120 ? 5.801 44.480 17.830 1.00 44.75 119 LEU A O 1
ATOM 712 N N . ARG A 1 121 ? 3.651 44.805 17.170 1.00 44.71 120 ARG A N 1
ATOM 713 C CA . ARG A 1 121 ? 3.402 46.025 17.961 1.00 45.29 120 ARG A CA 1
ATOM 714 C C . ARG A 1 121 ? 2.959 45.742 19.413 1.00 45.15 120 ARG A C 1
ATOM 715 O O . ARG A 1 121 ? 3.145 46.590 20.291 1.00 45.51 120 ARG A O 1
ATOM 723 N N . ASN A 1 122 ? 2.351 44.583 19.660 1.00 45.12 121 ASN A N 1
ATOM 724 C CA . ASN A 1 122 ? 1.851 44.220 20.998 1.00 45.39 121 ASN A CA 1
ATOM 725 C C . ASN A 1 122 ? 2.455 42.891 21.429 1.00 45.41 121 ASN A C 1
ATOM 726 O O . ASN A 1 122 ? 1.729 41.951 21.780 1.00 45.10 121 ASN A O 1
ATOM 731 N N . LEU A 1 123 ? 3.793 42.834 21.416 1.00 45.43 122 LEU A N 1
ATOM 732 C CA . LEU A 1 123 ? 4.532 41.597 21.743 1.00 45.34 122 LEU A CA 1
ATOM 733 C C . LEU A 1 123 ? 4.300 41.092 23.183 1.00 45.49 122 LEU A C 1
ATOM 734 O O . LEU A 1 123 ? 4.032 39.890 23.364 1.00 46.01 122 LEU A O 1
ATOM 739 N N . ASP A 1 124 ? 4.376 41.988 24.180 1.00 45.15 123 ASP A N 1
ATOM 740 C CA . ASP A 1 124 ? 4.141 41.608 25.595 1.00 45.84 123 ASP A CA 1
ATOM 741 C C . ASP A 1 124 ? 2.695 41.160 25.843 1.00 46.24 123 ASP A C 1
ATOM 742 O O . ASP A 1 124 ? 2.464 40.253 26.657 1.00 45.51 123 ASP A O 1
ATOM 747 N N . ALA A 1 125 ? 1.743 41.799 25.153 1.00 46.73 124 ALA A N 1
ATOM 748 C CA . ALA A 1 125 ? 0.319 41.426 25.231 1.00 47.26 124 ALA A CA 1
ATOM 749 C C . ALA A 1 125 ? 0.078 40.005 24.706 1.00 47.56 124 ALA A C 1
ATOM 750 O O . ALA A 1 125 ? -0.711 39.267 25.296 1.00 47.13 124 ALA A O 1
ATOM 752 N N . ASN A 1 126 ? 0.766 39.635 23.615 1.00 48.19 125 ASN A N 1
ATOM 753 C CA . ASN A 1 126 ? 0.674 38.279 23.023 1.00 48.97 125 ASN A CA 1
ATOM 754 C C . ASN A 1 126 ? 1.270 37.186 23.918 1.00 49.97 125 ASN A C 1
ATOM 755 O O . ASN A 1 126 ? 0.657 36.118 24.065 1.00 50.44 125 ASN A O 1
ATOM 760 N N . THR A 1 127 ? 2.446 37.453 24.506 1.00 50.65 126 THR A N 1
ATOM 761 C CA . THR A 1 127 ? 3.086 36.532 25.481 1.00 51.03 126 THR A CA 1
ATOM 762 C C . THR A 1 127 ? 2.157 36.354 26.694 1.00 51.48 126 THR A C 1
ATOM 763 O O . THR A 1 127 ? 2.009 35.242 27.214 1.00 50.81 126 THR A O 1
ATOM 767 N N . LEU A 1 128 ? 1.541 37.468 27.112 1.00 52.22 127 LEU A N 1
ATOM 768 C CA . LEU A 1 128 ? 0.557 37.512 28.204 1.00 52.76 127 LEU A CA 1
ATOM 769 C C . LEU A 1 128 ? -0.750 36.773 27.820 1.00 53.63 127 LEU A C 1
ATOM 770 O O . LEU A 1 128 ? -1.362 36.128 28.674 1.00 53.88 127 LEU A O 1
ATOM 775 N N . PHE A 1 129 ? -1.158 36.857 26.547 1.00 54.03 128 PHE A N 1
ATOM 776 C CA . PHE A 1 129 ? -2.386 36.203 26.055 1.00 54.17 128 PHE A CA 1
ATOM 777 C C . PHE A 1 129 ? -2.311 34.658 26.054 1.00 54.71 128 PHE A C 1
ATOM 778 O O . PHE A 1 129 ? -3.288 34.002 26.448 1.00 54.87 128 PHE A O 1
ATOM 786 N N . TYR A 1 130 ? -1.166 34.095 25.640 1.00 54.85 129 TYR A N 1
ATOM 787 C CA . TYR A 1 130 ? -0.989 32.620 25.467 1.00 54.83 129 TYR A CA 1
ATOM 788 C C . TYR A 1 130 ? -0.246 31.803 26.552 1.00 55.39 129 TYR A C 1
ATOM 789 O O . TYR A 1 130 ? -0.320 30.571 26.516 1.00 55.81 129 TYR A O 1
ATOM 798 N N . ASN A 1 131 ? 0.458 32.456 27.485 1.00 55.73 130 ASN A N 1
ATOM 799 C CA . ASN A 1 131 ? 1.186 31.764 28.584 1.00 55.68 130 ASN A CA 1
ATOM 800 C C . ASN A 1 131 ? 0.393 31.735 29.885 1.00 56.20 130 ASN A C 1
ATOM 801 O O . ASN A 1 131 ? -0.840 31.795 29.878 1.00 56.93 130 ASN A O 1
ATOM 806 N N . LEU A 1 136 ? -6.347 32.700 34.842 1.00 54.24 135 LEU A N 1
ATOM 807 C CA . LEU A 1 136 ? -6.674 32.936 36.253 1.00 54.29 135 LEU A CA 1
ATOM 808 C C . LEU A 1 136 ? -8.217 32.924 36.525 1.00 54.33 135 LEU A C 1
ATOM 809 O O . LEU A 1 136 ? -8.746 31.898 36.989 1.00 54.58 135 LEU A O 1
ATOM 814 N N . SER A 1 137 ? -8.919 34.027 36.213 1.00 53.47 136 SER A N 1
ATOM 815 C CA . SER A 1 137 ? -10.379 34.159 36.451 1.00 52.35 136 SER A CA 1
ATOM 816 C C . SER A 1 137 ? -11.156 33.455 35.324 1.00 51.29 136 SER A C 1
ATOM 817 O O . SER A 1 137 ? -11.023 33.870 34.175 1.00 51.04 136 SER A O 1
ATOM 820 N N . PRO A 1 138 ? -11.968 32.410 35.640 1.00 50.72 137 PRO A N 1
ATOM 821 C CA . PRO A 1 138 ? -12.727 31.647 34.618 1.00 49.73 137 PRO A CA 1
ATOM 822 C C . PRO A 1 138 ? -13.500 32.468 33.594 1.00 47.71 137 PRO A C 1
ATOM 823 O O . PRO A 1 138 ? -13.300 32.279 32.405 1.00 47.04 137 PRO A O 1
ATOM 827 N N . GLU A 1 139 ? -14.334 33.390 34.068 1.00 46.90 138 GLU A N 1
ATOM 828 C CA . GLU A 1 139 ? -15.147 34.254 33.182 1.00 46.30 138 GLU A CA 1
ATOM 829 C C . GLU A 1 139 ? -14.307 35.157 32.268 1.00 45.05 138 GLU A C 1
ATOM 830 O O . GLU A 1 139 ? -14.681 35.386 31.113 1.00 44.65 138 GLU A O 1
ATOM 836 N N . ARG A 1 140 ? -13.171 35.631 32.777 1.00 43.99 139 ARG A N 1
ATOM 837 C CA . ARG A 1 140 ? -12.257 36.445 31.988 1.00 43.44 139 ARG A CA 1
ATOM 838 C C . ARG A 1 140 ? -11.582 35.574 30.920 1.00 42.42 139 ARG A C 1
ATOM 839 O O . ARG A 1 140 ? -11.442 36.020 29.773 1.00 41.72 139 ARG A O 1
ATOM 847 N N . GLU A 1 141 ? -11.207 34.337 31.278 1.00 41.29 140 GLU A N 1
ATOM 848 C CA . GLU A 1 141 ? -10.639 33.389 30.310 1.00 41.17 140 GLU A CA 1
ATOM 849 C C . GLU A 1 141 ? -11.680 33.069 29.229 1.00 40.00 140 GLU A C 1
ATOM 850 O O . GLU A 1 141 ? -11.342 33.064 28.046 1.00 39.39 140 GLU A O 1
ATOM 856 N N . ARG A 1 142 ? -12.931 32.822 29.643 1.00 39.15 141 ARG A N 1
ATOM 857 C CA . ARG A 1 142 ? -14.047 32.548 28.713 1.00 39.22 141 ARG A CA 1
ATOM 858 C C . ARG A 1 142 ? -14.212 33.644 27.666 1.00 37.93 141 ARG A C 1
ATOM 859 O O . ARG A 1 142 ? -14.461 33.350 26.489 1.00 37.34 141 ARG A O 1
ATOM 867 N N . GLU A 1 143 ? -14.052 34.892 28.103 1.00 37.73 142 GLU A N 1
ATOM 868 C CA . GLU A 1 143 ? -14.120 36.057 27.217 1.00 37.68 142 GLU A CA 1
ATOM 869 C C . GLU A 1 143 ? -12.990 36.018 26.180 1.00 37.16 142 GLU A C 1
ATOM 870 O O . GLU A 1 143 ? -13.246 36.279 25.010 1.00 36.91 142 GLU A O 1
ATOM 884 N N . ARG A 1 145 ? -11.405 33.287 25.100 1.00 39.19 144 ARG A N 1
ATOM 885 C CA . ARG A 1 145 ? -11.746 32.183 24.174 1.00 39.75 144 ARG A CA 1
ATOM 886 C C . ARG A 1 145 ? -12.775 32.618 23.122 1.00 40.31 144 ARG A C 1
ATOM 887 O O . ARG A 1 145 ? -12.639 32.249 21.953 1.00 41.06 144 ARG A O 1
ATOM 895 N N . LYS A 1 146 ? -13.767 33.417 23.532 1.00 40.60 145 LYS A N 1
ATOM 896 C CA . LYS A 1 146 ? -14.784 33.943 22.619 1.00 41.15 145 LYS A CA 1
ATOM 897 C C . LYS A 1 146 ? -14.181 34.858 21.544 1.00 41.12 145 LYS A C 1
ATOM 898 O O . LYS A 1 146 ? -14.592 34.770 20.389 1.00 41.15 145 LYS A O 1
ATOM 904 N N . ARG A 1 147 ? -13.208 35.703 21.912 1.00 41.48 146 ARG A N 1
ATOM 905 C CA . ARG A 1 147 ? -12.562 36.616 20.938 1.00 42.47 146 ARG A CA 1
ATOM 906 C C . ARG A 1 147 ? -11.675 35.839 19.954 1.00 42.60 146 ARG A C 1
ATOM 907 O O . ARG A 1 147 ? -11.667 36.174 18.772 1.00 42.46 146 ARG A O 1
ATOM 915 N N . GLU A 1 148 ? -10.938 34.826 20.439 1.00 43.34 147 GLU A N 1
ATOM 916 C CA . GLU A 1 148 ? -10.152 33.918 19.569 1.00 44.13 147 GLU A CA 1
ATOM 917 C C . GLU A 1 148 ? -11.067 33.245 18.527 1.00 43.89 147 GLU A C 1
ATOM 918 O O . GLU A 1 148 ? -10.694 33.152 17.354 1.00 43.40 147 GLU A O 1
ATOM 924 N N . ARG A 1 149 ? -12.238 32.767 18.978 1.00 44.03 148 ARG A N 1
ATOM 925 C CA . ARG A 1 149 ? -13.242 32.138 18.097 1.00 44.54 148 ARG A CA 1
ATOM 926 C C . ARG A 1 149 ? -13.743 33.048 16.972 1.00 44.32 148 ARG A C 1
ATOM 927 O O . ARG A 1 149 ? -13.921 32.566 15.855 1.00 44.56 148 ARG A O 1
ATOM 935 N N . GLU A 1 150 ? -13.973 34.335 17.273 1.00 44.35 149 GLU A N 1
ATOM 936 C CA . GLU A 1 150 ? -14.417 35.324 16.262 1.00 44.61 149 GLU A CA 1
ATOM 937 C C . GLU A 1 150 ? -13.394 35.501 15.144 1.00 44.03 149 GLU A C 1
ATOM 938 O O . GLU A 1 150 ? -13.781 35.444 13.990 1.00 44.27 149 GLU A O 1
ATOM 944 N N . TYR A 1 151 ? -12.117 35.720 15.500 1.00 43.64 150 TYR A N 1
ATOM 945 C CA . TYR A 1 151 ? -10.991 35.817 14.532 1.00 43.73 150 TYR A CA 1
ATOM 946 C C . TYR A 1 151 ? -10.969 34.641 13.540 1.00 42.39 150 TYR A C 1
ATOM 947 O O . TYR A 1 151 ? -10.887 34.831 12.318 1.00 41.08 150 TYR A O 1
ATOM 956 N N . THR A 1 152 ? -11.016 33.436 14.111 1.00 41.47 151 THR A N 1
ATOM 957 C CA . THR A 1 152 ? -10.957 32.180 13.362 1.00 41.29 151 THR A CA 1
ATOM 958 C C . THR A 1 152 ? -12.152 32.022 12.424 1.00 40.69 151 THR A C 1
ATOM 959 O O . THR A 1 152 ? -11.974 31.711 11.250 1.00 40.38 151 THR A O 1
ATOM 963 N N . GLU A 1 153 ? -13.353 32.272 12.943 1.00 40.63 152 GLU A N 1
ATOM 964 C CA . GLU A 1 153 ? -14.594 32.123 12.165 1.00 41.48 152 GLU A CA 1
ATOM 965 C C . GLU A 1 153 ? -14.726 33.094 10.985 1.00 40.67 152 GLU A C 1
ATOM 966 O O . GLU A 1 153 ? -15.208 32.680 9.927 1.00 40.05 152 GLU A O 1
ATOM 972 N N . ILE A 1 154 ? -14.268 34.346 11.160 1.00 40.20 153 ILE A N 1
ATOM 973 C CA . ILE A 1 154 ? -14.239 35.360 10.076 1.00 40.45 153 ILE A CA 1
ATOM 974 C C . ILE A 1 154 ? -13.357 34.862 8.920 1.00 41.23 153 ILE A C 1
ATOM 975 O O . ILE A 1 154 ? -13.763 34.909 7.757 1.00 40.72 153 ILE A O 1
ATOM 988 N N . GLN A 1 156 ? -12.317 31.618 8.525 1.00 43.19 155 GLN A N 1
ATOM 989 C CA . GLN A 1 156 ? -12.814 30.294 8.061 1.00 43.43 155 GLN A CA 1
ATOM 990 C C . GLN A 1 156 ? -13.796 30.429 6.907 1.00 42.91 155 GLN A C 1
ATOM 991 O O . GLN A 1 156 ? -13.616 29.778 5.867 1.00 41.88 155 GLN A O 1
ATOM 997 N N . ARG A 1 157 ? -14.825 31.258 7.112 1.00 43.03 156 ARG A N 1
ATOM 998 C CA . ARG A 1 157 ? -15.857 31.519 6.085 1.00 43.93 156 ARG A CA 1
ATOM 999 C C . ARG A 1 157 ? -15.251 32.109 4.806 1.00 42.96 156 ARG A C 1
ATOM 1000 O O . ARG A 1 157 ? -15.615 31.703 3.697 1.00 42.95 156 ARG A O 1
ATOM 1008 N N . LEU A 1 158 ? -14.287 33.012 4.995 1.00 42.16 157 LEU A N 1
ATOM 1009 C CA . LEU A 1 158 ? -13.592 33.713 3.909 1.00 41.33 157 LEU A CA 1
ATOM 1010 C C . LEU A 1 158 ? -12.677 32.760 3.094 1.00 41.43 157 LEU A C 1
ATOM 1011 O O . LEU A 1 158 ? -12.530 32.944 1.877 1.00 41.80 157 LEU A O 1
ATOM 1016 N N . TYR A 1 159 ? -12.062 31.764 3.754 1.00 40.71 158 TYR A N 1
ATOM 1017 C CA . TYR A 1 159 ? -11.211 30.769 3.065 1.00 40.68 158 TYR A CA 1
ATOM 1018 C C . TYR A 1 159 ? -12.078 29.790 2.228 1.00 40.92 158 TYR A C 1
ATOM 1019 O O . TYR A 1 159 ? -11.654 29.384 1.139 1.00 41.17 158 TYR A O 1
ATOM 1028 N N . ALA A 1 160 ? -13.265 29.432 2.736 1.00 40.75 159 ALA A N 1
ATOM 1029 C CA . ALA A 1 160 ? -14.242 28.572 2.023 1.00 41.12 159 ALA A CA 1
ATOM 1030 C C . ALA A 1 160 ? -14.776 29.196 0.725 1.00 41.88 159 ALA A C 1
ATOM 1031 O O . ALA A 1 160 ? -14.952 28.480 -0.269 1.00 42.38 159 ALA A O 1
ATOM 1033 N N . GLU A 1 161 ? -15.059 30.507 0.751 1.00 42.26 160 GLU A N 1
ATOM 1034 C CA . GLU A 1 161 ? -15.524 31.253 -0.440 1.00 42.71 160 GLU A CA 1
ATOM 1035 C C . GLU A 1 161 ? -14.460 31.301 -1.548 1.00 43.22 160 GLU A C 1
ATOM 1036 O O . GLU A 1 161 ? -14.776 31.077 -2.717 1.00 44.08 160 GLU A O 1
ATOM 1042 N N . GLY A 1 162 ? -13.221 31.621 -1.164 1.00 43.54 161 GLY A N 1
ATOM 1043 C CA . GLY A 1 162 ? -12.060 31.665 -2.075 1.00 43.63 161 GLY A CA 1
ATOM 1044 C C . GLY A 1 162 ? -11.672 30.318 -2.700 1.00 44.17 161 GLY A C 1
ATOM 1045 O O . GLY A 1 162 ? -11.145 30.282 -3.817 1.00 44.58 161 GLY A O 1
ATOM 1046 N N . VAL A 1 163 ? -11.910 29.221 -1.971 1.00 44.30 162 VAL A N 1
ATOM 1047 C CA . VAL A 1 163 ? -11.704 27.854 -2.479 1.00 44.50 162 VAL A CA 1
ATOM 1048 C C . VAL A 1 163 ? -12.825 27.490 -3.473 1.00 45.56 162 VAL A C 1
ATOM 1049 O O . VAL A 1 163 ? -12.537 26.919 -4.531 1.00 45.88 162 VAL A O 1
ATOM 1053 N N . ALA A 1 164 ? -14.078 27.833 -3.127 1.00 45.86 163 ALA A N 1
ATOM 1054 C CA . ALA A 1 164 ? -15.279 27.543 -3.952 1.00 45.65 163 ALA A CA 1
ATOM 1055 C C . ALA A 1 164 ? -15.237 28.138 -5.358 1.00 46.19 163 ALA A C 1
ATOM 1056 O O . ALA A 1 164 ? -15.768 27.540 -6.290 1.00 46.93 163 ALA A O 1
ATOM 1058 N N . THR A 1 165 ? -14.600 29.304 -5.486 1.00 46.33 164 THR A N 1
ATOM 1059 C CA . THR A 1 165 ? -14.420 30.031 -6.761 1.00 45.97 164 THR A CA 1
ATOM 1060 C C . THR A 1 165 ? -13.068 29.774 -7.503 1.00 46.01 164 THR A C 1
ATOM 1061 O O . THR A 1 165 ? -12.779 30.425 -8.514 1.00 47.24 164 THR A O 1
ATOM 1065 N N . GLY A 1 166 ? -12.258 28.833 -7.016 1.00 44.84 165 GLY A N 1
ATOM 1066 C CA . GLY A 1 166 ? -10.956 28.524 -7.605 1.00 43.75 165 GLY A CA 1
ATOM 1067 C C . GLY A 1 166 ? -9.788 29.461 -7.319 1.00 42.90 165 GLY A C 1
ATOM 1068 O O . GLY A 1 166 ? -8.719 29.281 -7.894 1.00 43.97 165 GLY A O 1
ATOM 1069 N N . GLU A 1 167 ? -9.950 30.438 -6.432 1.00 42.10 166 GLU A N 1
ATOM 1070 C CA . GLU A 1 167 ? -8.856 31.390 -6.101 1.00 41.94 166 GLU A CA 1
ATOM 1071 C C . GLU A 1 167 ? -7.822 30.852 -5.091 1.00 41.64 166 GLU A C 1
ATOM 1072 O O . GLU A 1 167 ? -6.633 31.219 -5.180 1.00 41.30 166 GLU A O 1
ATOM 1078 N N . LEU A 1 168 ? -8.275 30.010 -4.142 1.00 41.13 167 LEU A N 1
ATOM 1079 C CA . LEU A 1 168 ? -7.437 29.483 -3.040 1.00 40.78 167 LEU A CA 1
ATOM 1080 C C . LEU A 1 168 ? -7.197 27.977 -3.070 1.00 40.64 167 LEU A C 1
ATOM 1081 O O . LEU A 1 168 ? -8.058 27.228 -3.534 1.00 40.61 167 LEU A O 1
ATOM 1086 N N . LEU A 1 169 ? -6.046 27.553 -2.521 1.00 40.48 168 LEU A N 1
ATOM 1087 C CA . LEU A 1 169 ? -5.634 26.128 -2.441 1.00 40.27 168 LEU A CA 1
ATOM 1088 C C . LEU A 1 169 ? -6.705 25.308 -1.735 1.00 40.42 168 LEU A C 1
ATOM 1089 O O . LEU A 1 169 ? -7.144 25.680 -0.639 1.00 40.90 168 LEU A O 1
ATOM 1094 N N . ASP A 1 170 ? -7.093 24.195 -2.357 1.00 40.54 169 ASP A N 1
ATOM 1095 C CA . ASP A 1 170 ? -8.168 23.344 -1.846 1.00 40.56 169 ASP A CA 1
ATOM 1096 C C . ASP A 1 170 ? -7.670 22.473 -0.667 1.00 40.58 169 ASP A C 1
ATOM 1097 O O . ASP A 1 170 ? -7.258 21.329 -0.844 1.00 40.90 169 ASP A O 1
ATOM 1102 N N . VAL A 1 171 ? -7.697 23.078 0.523 1.00 40.09 170 VAL A N 1
ATOM 1103 C CA . VAL A 1 171 ? -7.421 22.416 1.819 1.00 39.16 170 VAL A CA 1
ATOM 1104 C C . VAL A 1 171 ? -8.560 22.821 2.761 1.00 37.79 170 VAL A C 1
ATOM 1105 O O . VAL A 1 171 ? -9.226 23.827 2.522 1.00 37.52 170 VAL A O 1
ATOM 1109 N N . ASP A 1 172 ? -8.778 22.041 3.816 1.00 37.11 171 ASP A N 1
ATOM 1110 C CA . ASP A 1 172 ? -9.823 22.319 4.806 1.00 36.78 171 ASP A CA 1
ATOM 1111 C C . ASP A 1 172 ? -9.654 23.749 5.373 1.00 36.65 171 ASP A C 1
ATOM 1112 O O . ASP A 1 172 ? -8.546 24.093 5.776 1.00 37.19 171 ASP A O 1
ATOM 1117 N N . PRO A 1 173 ? -10.721 24.588 5.369 1.00 36.71 172 PRO A N 1
ATOM 1118 C CA . PRO A 1 173 ? -10.664 25.967 5.923 1.00 36.53 172 PRO A CA 1
ATOM 1119 C C . PRO A 1 173 ? -10.108 26.112 7.347 1.00 36.17 172 PRO A C 1
ATOM 1120 O O . PRO A 1 173 ? -9.357 27.063 7.615 1.00 36.21 172 PRO A O 1
ATOM 1124 N N . THR A 1 174 ? -10.476 25.179 8.233 1.00 35.49 173 THR A N 1
ATOM 1125 C CA . THR A 1 174 ? -10.008 25.196 9.625 1.00 35.32 173 THR A CA 1
ATOM 1126 C C . THR A 1 174 ? -8.494 25.001 9.718 1.00 34.74 173 THR A C 1
ATOM 1127 O O . THR A 1 174 ? -7.847 25.692 10.497 1.00 35.01 173 THR A O 1
ATOM 1131 N N . VAL A 1 175 ? -7.945 24.084 8.918 1.00 34.76 174 VAL A N 1
ATOM 1132 C CA . VAL A 1 175 ? -6.488 23.809 8.887 1.00 34.63 174 VAL A CA 1
ATOM 1133 C C . VAL A 1 175 ? -5.685 24.981 8.307 1.00 34.41 174 VAL A C 1
ATOM 1134 O O . VAL A 1 175 ? -4.628 25.322 8.845 1.00 34.72 174 VAL A O 1
ATOM 1138 N N . ALA A 1 176 ? -6.179 25.571 7.212 1.00 33.10 175 ALA A N 1
ATOM 1139 C CA . ALA A 1 176 ? -5.528 26.727 6.591 1.00 32.35 175 ALA A CA 1
ATOM 1140 C C . ALA A 1 176 ? -5.505 27.902 7.557 1.00 31.62 175 ALA A C 1
ATOM 1141 O O . ALA A 1 176 ? -4.442 28.436 7.824 1.00 31.72 175 ALA A O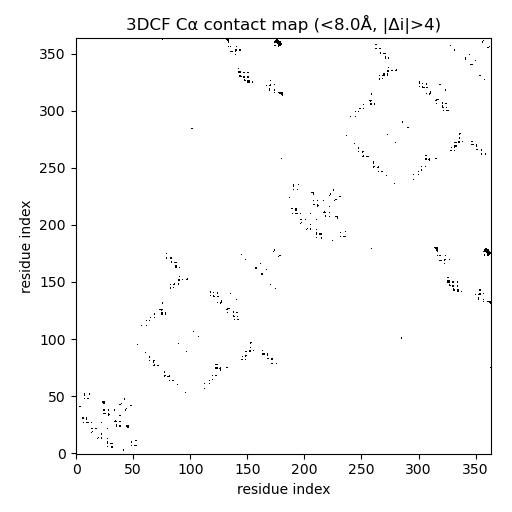 1
ATOM 1143 N N . THR A 1 177 ? -6.673 28.241 8.106 1.00 30.95 176 THR A N 1
ATOM 1144 C CA . THR A 1 177 ? -6.857 29.372 9.046 1.00 31.22 176 THR A CA 1
ATOM 1145 C C . THR A 1 177 ? -5.948 29.301 10.299 1.00 31.23 176 THR A C 1
ATOM 1146 O O . THR A 1 177 ? -5.275 30.291 10.620 1.00 32.45 176 THR A O 1
ATOM 1150 N N . ALA A 1 178 ? -5.912 28.147 10.970 1.00 30.21 177 ALA A N 1
ATOM 1151 C CA . ALA A 1 178 ? -5.042 27.931 12.153 1.00 30.52 177 ALA A CA 1
ATOM 1152 C C . ALA A 1 178 ? -3.546 27.935 11.803 1.00 30.36 177 ALA A C 1
ATOM 1153 O O . ALA A 1 178 ? -2.723 28.393 12.610 1.00 30.52 177 ALA A O 1
ATOM 1155 N N . THR A 1 179 ? -3.209 27.428 10.614 1.00 30.64 178 THR A N 1
ATOM 1156 C CA . THR A 1 179 ? -1.819 27.388 10.135 1.00 30.93 178 THR A CA 1
ATOM 1157 C C . THR A 1 179 ? -1.303 28.777 9.735 1.00 30.91 178 THR A C 1
ATOM 1158 O O . THR A 1 179 ? -0.169 29.143 10.091 1.00 31.52 178 THR A O 1
ATOM 1162 N N . LEU A 1 180 ? -2.123 29.531 8.999 1.00 30.49 179 LEU A N 1
ATOM 1163 C CA . LEU A 1 180 ? -1.745 30.879 8.529 1.00 31.02 179 LEU A CA 1
ATOM 1164 C C . LEU A 1 180 ? -1.651 31.860 9.701 1.00 31.67 179 LEU A C 1
ATOM 1165 O O . LEU A 1 180 ? -0.672 32.606 9.805 1.00 31.80 179 LEU A O 1
ATOM 1170 N N . LEU A 1 181 ? -2.678 31.858 10.565 1.00 31.91 180 LEU A N 1
ATOM 1171 C CA . LEU A 1 181 ? -2.688 32.687 11.787 1.00 31.48 180 LEU A CA 1
ATOM 1172 C C . LEU A 1 181 ? -1.583 32.219 12.734 1.00 31.28 180 LEU A C 1
ATOM 1173 O O . LEU A 1 181 ? -0.880 33.046 13.291 1.00 31.31 180 LEU A O 1
ATOM 1178 N N . GLY A 1 182 ? -1.430 30.899 12.890 1.00 32.02 181 GLY A N 1
ATOM 1179 C CA . GLY A 1 182 ? -0.366 30.292 13.702 1.00 31.96 181 GLY A CA 1
ATOM 1180 C C . GLY A 1 182 ? 1.032 30.746 13.304 1.00 32.39 181 GLY A C 1
ATOM 1181 O O . GLY A 1 182 ? 1.860 31.028 14.179 1.00 32.11 181 GLY A O 1
ATOM 1182 N N . ALA A 1 183 ? 1.283 30.807 11.987 1.00 32.64 182 ALA A N 1
ATOM 1183 C CA . ALA A 1 183 ? 2.568 31.286 11.423 1.00 32.65 182 ALA A CA 1
ATOM 1184 C C . ALA A 1 183 ? 2.822 32.759 11.780 1.00 32.80 182 ALA A C 1
ATOM 1185 O O . ALA A 1 183 ? 3.953 33.135 12.066 1.00 32.05 182 ALA A O 1
ATOM 1187 N N . ALA A 1 184 ? 1.762 33.573 11.757 1.00 33.56 183 ALA A N 1
ATOM 1188 C CA . ALA A 1 184 ? 1.827 34.996 12.134 1.00 33.89 183 ALA A CA 1
ATOM 1189 C C . ALA A 1 184 ? 2.072 35.181 13.639 1.00 34.82 183 ALA A C 1
ATOM 1190 O O . ALA A 1 184 ? 2.917 35.982 14.030 1.00 35.26 183 ALA A O 1
ATOM 1192 N N . ILE A 1 185 ? 1.337 34.424 14.461 1.00 35.56 184 ILE A N 1
ATOM 1193 C CA . ILE A 1 185 ? 1.427 34.483 15.936 1.00 35.15 184 ILE A CA 1
ATOM 1194 C C . ILE A 1 185 ? 2.807 34.066 16.487 1.00 35.95 184 ILE A C 1
ATOM 1195 O O . ILE A 1 185 ? 3.351 34.750 17.343 1.00 36.41 184 ILE A O 1
ATOM 1200 N N . TRP A 1 186 ? 3.388 32.994 15.951 1.00 36.63 185 TRP A N 1
ATOM 1201 C CA . TRP A 1 186 ? 4.701 32.440 16.418 1.00 36.91 185 TRP A CA 1
ATOM 1202 C C . TRP A 1 186 ? 5.861 33.448 16.477 1.00 37.19 185 TRP A C 1
ATOM 1203 O O . TRP A 1 186 ? 6.839 33.237 17.204 1.00 36.93 185 TRP A O 1
ATOM 1214 N N . THR A 1 187 ? 5.746 34.535 15.704 1.00 37.93 186 THR A N 1
ATOM 1215 C CA . THR A 1 187 ? 6.684 35.665 15.756 1.00 38.21 186 THR A CA 1
ATOM 1216 C C . THR A 1 187 ? 6.944 36.179 17.186 1.00 38.96 186 THR A C 1
ATOM 1217 O O . THR A 1 187 ? 8.062 36.637 17.450 1.00 39.67 186 THR A O 1
ATOM 1221 N N . TYR A 1 188 ? 5.955 36.084 18.098 1.00 39.38 187 TYR A N 1
ATOM 1222 C CA . TYR A 1 188 ? 6.149 36.549 19.493 1.00 40.51 187 TYR A CA 1
ATOM 1223 C C . TYR A 1 188 ? 7.251 35.778 20.236 1.00 40.61 187 TYR A C 1
ATOM 1224 O O . TYR A 1 188 ? 7.876 36.336 21.127 1.00 40.47 187 TYR A O 1
ATOM 1233 N N . ARG A 1 189 ? 7.476 34.512 19.871 1.00 41.30 188 ARG A N 1
ATOM 1234 C CA . ARG A 1 189 ? 8.550 33.700 20.474 1.00 41.63 188 ARG A CA 1
ATOM 1235 C C . ARG A 1 189 ? 9.942 33.923 19.867 1.00 41.13 188 ARG A C 1
ATOM 1236 O O . ARG A 1 189 ? 10.923 33.743 20.592 1.00 42.03 188 ARG A O 1
ATOM 1244 N N . TRP A 1 190 ? 10.037 34.327 18.588 1.00 40.49 189 TRP A N 1
ATOM 1245 C CA . TRP A 1 190 ? 11.347 34.534 17.914 1.00 40.58 189 TRP A CA 1
ATOM 1246 C C . TRP A 1 190 ? 11.749 35.973 17.503 1.00 40.52 189 TRP A C 1
ATOM 1247 O O . TRP A 1 190 ? 12.954 36.251 17.449 1.00 40.04 189 TRP A O 1
ATOM 1258 N N . TYR A 1 191 ? 10.787 36.856 17.199 1.00 41.06 190 TYR A N 1
ATOM 1259 C CA . TYR A 1 191 ? 11.109 38.239 16.767 1.00 41.89 190 TYR A CA 1
ATOM 1260 C C . TYR A 1 191 ? 11.844 39.079 17.847 1.00 42.48 190 TYR A C 1
ATOM 1261 O O . TYR A 1 191 ? 11.358 39.215 18.976 1.00 41.78 190 TYR A O 1
ATOM 1270 N N . ASP A 1 192 ? 12.994 39.640 17.455 1.00 43.44 191 ASP A N 1
ATOM 1271 C CA . ASP A 1 192 ? 13.858 40.470 18.304 1.00 44.44 191 ASP A CA 1
ATOM 1272 C C . ASP A 1 192 ? 13.745 41.910 17.754 1.00 45.17 191 ASP A C 1
ATOM 1273 O O . ASP A 1 192 ? 14.225 42.155 16.640 1.00 44.84 191 ASP A O 1
ATOM 1278 N N . PRO A 1 193 ? 13.113 42.854 18.514 1.00 46.12 192 PRO A N 1
ATOM 1279 C CA . PRO A 1 193 ? 12.987 44.256 18.031 1.00 46.69 192 PRO A CA 1
ATOM 1280 C C . PRO A 1 193 ? 14.335 44.956 17.795 1.00 47.29 192 PRO A C 1
ATOM 1281 O O . PRO A 1 193 ? 14.442 45.781 16.886 1.00 47.63 192 PRO A O 1
ATOM 1285 N N . GLU A 1 194 ? 15.346 44.589 18.592 1.00 47.86 193 GLU A N 1
ATOM 1286 C CA . GLU A 1 194 ? 16.712 45.124 18.466 1.00 48.19 193 GLU A CA 1
ATOM 1287 C C . GLU A 1 194 ? 17.564 44.387 17.410 1.00 48.46 193 GLU A C 1
ATOM 1288 O O . GLU A 1 194 ? 18.760 44.662 17.308 1.00 49.78 193 GLU A O 1
ATOM 1294 N N . GLY A 1 195 ? 16.974 43.473 16.629 1.00 47.99 194 GLY A N 1
ATOM 1295 C CA . GLY A 1 195 ? 17.686 42.772 15.560 1.00 47.85 194 GLY A CA 1
ATOM 1296 C C . GLY A 1 195 ? 17.784 43.552 14.245 1.00 47.87 194 GLY A C 1
ATOM 1297 O O . GLY A 1 195 ? 17.165 44.614 14.072 1.00 46.98 194 GLY A O 1
ATOM 1298 N N . ARG A 1 196 ? 18.589 43.003 13.330 1.00 48.66 195 ARG A N 1
ATOM 1299 C CA . ARG A 1 196 ? 18.829 43.544 11.961 1.00 48.91 195 ARG A CA 1
ATOM 1300 C C . ARG A 1 196 ? 17.582 43.879 11.124 1.00 48.39 195 ARG A C 1
ATOM 1301 O O . ARG A 1 196 ? 17.493 44.986 10.591 1.00 48.57 195 ARG A O 1
ATOM 1309 N N . LEU A 1 197 ? 16.629 42.948 11.025 1.00 48.04 196 LEU A N 1
ATOM 1310 C CA . LEU A 1 197 ? 15.382 43.174 10.253 1.00 47.54 196 LEU A CA 1
ATOM 1311 C C . LEU A 1 197 ? 14.345 43.979 11.064 1.00 46.95 196 LEU A C 1
ATOM 1312 O O . LEU A 1 197 ? 14.166 43.743 12.257 1.00 46.79 196 LEU A O 1
ATOM 1317 N N . SER A 1 198 ? 13.679 44.930 10.406 1.00 46.40 197 SER A N 1
ATOM 1318 C CA . SER A 1 198 ? 12.630 45.745 11.030 1.00 46.03 197 SER A CA 1
ATOM 1319 C C . SER A 1 198 ? 11.276 44.999 11.024 1.00 45.72 197 SER A C 1
ATOM 1320 O O . SER A 1 198 ? 11.146 43.913 10.434 1.00 46.20 197 SER A O 1
ATOM 1323 N N . ALA A 1 199 ? 10.285 45.588 11.695 1.00 45.01 198 ALA A N 1
ATOM 1324 C CA . ALA A 1 199 ? 8.924 45.039 11.768 1.00 44.56 198 ALA A CA 1
ATOM 1325 C C . ALA A 1 199 ? 8.247 44.963 10.386 1.00 44.07 198 ALA A C 1
ATOM 1326 O O . ALA A 1 199 ? 7.536 44.001 10.115 1.00 43.33 198 ALA A O 1
ATOM 1328 N N . ASP A 1 200 ? 8.490 45.971 9.533 1.00 44.33 199 ASP A N 1
ATOM 1329 C CA . ASP A 1 200 ? 7.945 46.043 8.156 1.00 44.32 199 ASP A CA 1
ATOM 1330 C C . ASP A 1 200 ? 8.486 44.963 7.220 1.00 43.54 199 ASP A C 1
ATOM 1331 O O . ASP A 1 200 ? 7.739 44.438 6.396 1.00 43.01 199 ASP A O 1
ATOM 1336 N N . GLU A 1 201 ? 9.777 44.658 7.336 1.00 43.74 200 GLU A N 1
ATOM 1337 C CA . GLU A 1 201 ? 10.435 43.614 6.522 1.00 43.94 200 GLU A CA 1
ATOM 1338 C C . GLU A 1 201 ? 9.940 42.211 6.896 1.00 42.63 200 GLU A C 1
ATOM 1339 O O . GLU A 1 201 ? 9.718 41.372 6.012 1.00 42.09 200 GLU A O 1
ATOM 1345 N N . VAL A 1 202 ? 9.781 41.971 8.205 1.00 41.42 201 VAL A N 1
ATOM 1346 C CA . VAL A 1 202 ? 9.298 40.682 8.724 1.00 39.96 201 VAL A CA 1
ATOM 1347 C C . VAL A 1 202 ? 7.828 40.430 8.314 1.00 39.64 201 VAL A C 1
ATOM 1348 O O . VAL A 1 202 ? 7.491 39.306 7.950 1.00 39.45 201 VAL A O 1
ATOM 1352 N N . VAL A 1 203 ? 6.977 41.463 8.367 1.00 38.52 202 VAL A N 1
ATOM 1353 C CA . VAL A 1 203 ? 5.569 41.350 7.942 1.00 38.20 202 VAL A CA 1
ATOM 1354 C C . VAL A 1 203 ? 5.454 41.051 6.433 1.00 38.30 202 VAL A C 1
ATOM 1355 O O . VAL A 1 203 ? 4.695 40.161 6.024 1.00 38.39 202 VAL A O 1
ATOM 1359 N N . GLU A 1 204 ? 6.227 41.781 5.629 1.00 37.87 203 GLU A N 1
ATOM 1360 C CA . GLU A 1 204 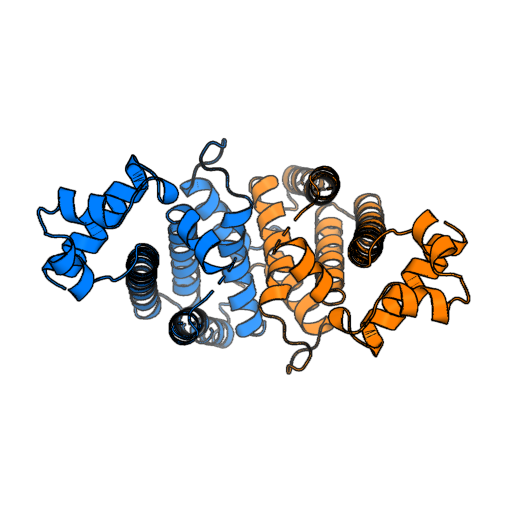? 6.236 41.632 4.164 1.00 36.89 203 GLU A CA 1
ATOM 1361 C C . GLU A 1 204 ? 6.688 40.230 3.734 1.00 35.75 203 GLU A C 1
ATOM 1362 O O . GLU A 1 204 ? 6.033 39.609 2.892 1.00 35.17 203 GLU A O 1
ATOM 1368 N N . GLN A 1 205 ? 7.805 39.761 4.302 1.00 34.51 204 GLN A N 1
ATOM 1369 C CA . GLN A 1 205 ? 8.373 38.438 3.970 1.00 33.90 204 GLN A CA 1
ATOM 1370 C C . GLN A 1 205 ? 7.494 37.248 4.418 1.00 33.19 204 GLN A C 1
ATOM 1371 O O . GLN A 1 205 ? 7.301 36.300 3.644 1.00 33.16 204 GLN A O 1
ATOM 1377 N N . ILE A 1 206 ? 6.958 37.321 5.647 1.00 32.27 205 ILE A N 1
ATOM 1378 C CA . ILE A 1 206 ? 6.031 36.305 6.184 1.00 31.82 205 ILE A CA 1
ATOM 1379 C C . ILE A 1 206 ? 4.788 36.201 5.289 1.00 31.97 205 ILE A C 1
ATOM 1380 O O . ILE A 1 206 ? 4.431 35.104 4.875 1.00 32.04 205 ILE A O 1
ATOM 1385 N N . THR A 1 207 ? 4.158 37.339 4.988 1.00 32.49 206 THR A N 1
ATOM 1386 C CA . THR A 1 207 ? 2.949 37.365 4.125 1.00 33.30 206 THR A CA 1
ATOM 1387 C C . THR A 1 207 ? 3.249 36.947 2.653 1.00 33.80 206 THR A C 1
ATOM 1388 O O . THR A 1 207 ? 2.390 36.359 1.981 1.00 33.93 206 THR A O 1
ATOM 1392 N N . ARG A 1 208 ? 4.456 37.235 2.172 1.00 34.39 207 ARG A N 1
ATOM 1393 C CA . ARG A 1 208 ? 4.890 36.791 0.834 1.00 34.99 207 ARG A CA 1
ATOM 1394 C C . ARG A 1 208 ? 5.195 35.278 0.821 1.00 35.56 207 ARG A C 1
ATOM 1395 O O . ARG A 1 208 ? 4.952 34.606 -0.190 1.00 35.96 207 ARG A O 1
ATOM 1403 N N . LEU A 1 209 ? 5.728 34.753 1.931 1.00 35.05 208 LEU A N 1
ATOM 1404 C CA . LEU A 1 209 ? 6.019 33.321 2.072 1.00 34.46 208 LEU A CA 1
ATOM 1405 C C . LEU A 1 209 ? 4.731 32.499 2.073 1.00 34.68 208 LEU A C 1
ATOM 1406 O O . LEU A 1 209 ? 4.599 31.560 1.287 1.00 34.75 208 LEU A O 1
ATOM 1411 N N . LEU A 1 210 ? 3.771 32.882 2.917 1.00 35.03 209 LEU A N 1
ATOM 1412 C CA . LEU A 1 210 ? 2.476 32.166 3.038 1.00 34.93 209 LEU A CA 1
ATOM 1413 C C . LEU A 1 210 ? 1.612 32.195 1.757 1.00 35.12 209 LEU A C 1
ATOM 1414 O O . LEU A 1 210 ? 0.927 31.220 1.455 1.00 34.55 209 LEU A O 1
ATOM 1419 N N . LEU A 1 211 ? 1.668 33.311 1.024 1.00 36.56 210 LEU A N 1
ATOM 1420 C CA . LEU A 1 211 ? 0.902 33.538 -0.236 1.00 36.76 210 LEU A CA 1
ATOM 1421 C C . LEU A 1 211 ? 1.351 32.693 -1.432 1.00 36.57 210 LEU A C 1
ATOM 1422 O O . LEU A 1 211 ? 0.524 32.059 -2.092 1.00 36.03 210 LEU A O 1
ATOM 1427 N N . ASN A 1 212 ? 2.656 32.721 -1.700 1.00 37.27 211 ASN A N 1
ATOM 1428 C CA . ASN A 1 212 ? 3.293 32.014 -2.831 1.00 37.95 211 ASN A CA 1
ATOM 1429 C C . ASN A 1 212 ? 3.835 30.630 -2.514 1.00 39.49 211 ASN A C 1
ATOM 1430 O O . ASN A 1 212 ? 4.125 29.862 -3.440 1.00 39.82 211 ASN A O 1
ATOM 1435 N N . GLY A 1 213 ? 4.031 30.341 -1.224 1.00 40.62 212 GLY A N 1
ATOM 1436 C CA . GLY A 1 213 ? 4.690 29.117 -0.777 1.00 41.69 212 GLY A CA 1
ATOM 1437 C C . GLY A 1 213 ? 6.208 29.302 -0.856 1.00 41.97 212 GLY A C 1
ATOM 1438 O O . GLY A 1 213 ? 6.692 30.327 -1.362 1.00 41.55 212 GLY A O 1
ATOM 1439 N N . TYR A 1 214 ? 6.966 28.325 -0.353 1.00 42.88 213 TYR A N 1
ATOM 1440 C CA . TYR A 1 214 ? 8.444 28.406 -0.364 1.00 43.95 213 TYR A CA 1
ATOM 1441 C C . TYR A 1 214 ? 9.123 27.942 -1.661 1.00 44.85 213 TYR A C 1
ATOM 1442 O O . TYR A 1 214 ? 10.241 28.376 -1.934 1.00 44.50 213 TYR A O 1
ATOM 1451 N N . ARG A 1 215 ? 8.465 27.081 -2.440 1.00 46.68 214 ARG A N 1
ATOM 1452 C CA . ARG A 1 215 ? 8.987 26.603 -3.736 1.00 48.19 214 ARG A CA 1
ATOM 1453 C C . ARG A 1 215 ? 8.568 27.566 -4.846 1.00 48.75 214 ARG A C 1
ATOM 1454 O O . ARG A 1 215 ? 7.374 27.819 -5.014 1.00 48.99 214 ARG A O 1
ATOM 1462 N N . ARG A 1 216 ? 9.536 28.085 -5.602 1.00 49.97 215 ARG A N 1
ATOM 1463 C CA . ARG A 1 216 ? 9.244 29.009 -6.726 1.00 51.57 215 ARG A CA 1
ATOM 1464 C C . ARG A 1 216 ? 8.483 28.302 -7.868 1.00 52.53 215 ARG A C 1
ATOM 1465 O O . ARG A 1 216 ? 8.750 27.118 -8.122 1.00 52.57 215 ARG A O 1
ATOM 1473 N N . PRO A 1 217 ? 7.557 29.021 -8.569 1.00 55.04 216 PRO A N 1
ATOM 1474 C CA . PRO A 1 217 ? 6.747 28.394 -9.644 1.00 55.85 216 PRO A CA 1
ATOM 1475 C C . PRO A 1 217 ? 7.592 27.724 -10.750 1.00 57.07 216 PRO A C 1
ATOM 1476 O O . PRO A 1 217 ? 8.513 28.359 -11.273 1.00 57.77 216 PRO A O 1
ATOM 1480 N N . ALA A 1 218 ? 7.290 26.458 -11.067 1.00 57.80 217 ALA A N 1
ATOM 1481 C CA . ALA A 1 218 ? 8.035 25.680 -12.086 1.00 58.20 217 ALA A CA 1
ATOM 1482 C C . ALA A 1 218 ? 7.882 26.268 -13.497 1.00 59.40 217 ALA A C 1
ATOM 1483 O O . ALA A 1 218 ? 8.814 26.889 -14.031 1.00 59.31 217 ALA A O 1
ATOM 1486 N N . ASN B 1 30 ? 23.226 3.436 31.029 1.00 55.61 29 ASN B N 1
ATOM 1487 C CA . ASN B 1 30 ? 22.003 3.275 30.169 1.00 55.22 29 ASN B CA 1
ATOM 1488 C C . ASN B 1 30 ? 21.278 1.923 30.227 1.00 54.32 29 ASN B C 1
ATOM 1489 O O . ASN B 1 30 ? 20.169 1.814 29.699 1.00 54.40 29 ASN B O 1
ATOM 1494 N N . ASP B 1 31 ? 21.894 0.915 30.852 1.00 53.08 30 ASP B N 1
ATOM 1495 C CA . ASP B 1 31 ? 21.283 -0.433 30.989 1.00 52.73 30 ASP B CA 1
ATOM 1496 C C . ASP B 1 31 ? 19.912 -0.416 31.724 1.00 51.83 30 ASP B C 1
ATOM 1497 O O . ASP B 1 31 ? 18.866 -0.532 31.084 1.00 51.72 30 ASP B O 1
ATOM 1502 N N . ARG B 1 32 ? 19.933 -0.207 33.038 1.00 51.16 31 ARG B N 1
ATOM 1503 C CA . ARG B 1 32 ? 18.730 -0.144 33.877 1.00 50.95 31 ARG B CA 1
ATOM 1504 C C . ARG B 1 32 ? 18.022 1.217 33.711 1.00 50.69 31 ARG B C 1
ATOM 1505 O O . ARG B 1 32 ? 16.796 1.287 33.845 1.00 50.41 31 ARG B O 1
ATOM 1513 N N . ARG B 1 33 ? 18.798 2.280 33.428 1.00 50.73 32 ARG B N 1
ATOM 1514 C CA . ARG B 1 33 ? 18.287 3.657 33.229 1.00 50.59 32 ARG B CA 1
ATOM 1515 C C . ARG B 1 33 ? 17.242 3.723 32.112 1.00 50.60 32 ARG B C 1
ATOM 1516 O O . ARG B 1 33 ? 16.179 4.319 32.312 1.00 51.05 32 ARG B O 1
ATOM 1524 N N . THR B 1 34 ? 17.565 3.125 30.952 1.00 50.23 33 THR B N 1
ATOM 1525 C CA . THR B 1 34 ? 16.631 2.992 29.807 1.00 50.15 33 THR B CA 1
ATOM 1526 C C . THR B 1 34 ? 15.398 2.182 30.212 1.00 49.71 33 THR B C 1
ATOM 1527 O O . THR B 1 34 ? 14.275 2.514 29.822 1.00 49.95 33 THR B O 1
ATOM 1531 N N . GLN B 1 35 ? 15.628 1.126 30.995 1.00 49.23 34 GLN B N 1
ATOM 1532 C CA . GLN B 1 35 ? 14.545 0.289 31.523 1.00 48.88 34 GLN B CA 1
ATOM 1533 C C . GLN B 1 35 ? 13.653 1.147 32.438 1.00 48.29 34 GLN B C 1
ATOM 1534 O O . GLN B 1 35 ? 12.426 1.060 32.362 1.00 48.58 34 GLN B O 1
ATOM 1540 N N . ILE B 1 36 ? 14.279 1.993 33.261 1.00 47.30 35 ILE B N 1
ATOM 1541 C CA . ILE B 1 36 ? 13.562 2.911 34.152 1.00 47.28 35 ILE B CA 1
ATOM 1542 C C . ILE B 1 36 ? 12.758 3.966 33.361 1.00 47.22 35 ILE B C 1
ATOM 1543 O O . ILE B 1 36 ? 11.602 4.243 33.715 1.00 48.01 35 ILE B O 1
ATOM 1548 N N . ILE B 1 37 ? 13.348 4.537 32.307 1.00 46.38 36 ILE B N 1
ATOM 1549 C CA . ILE B 1 37 ? 12.642 5.534 31.468 1.00 46.17 36 ILE B CA 1
ATOM 1550 C C . ILE B 1 37 ? 11.419 4.910 30.762 1.00 45.52 36 ILE B C 1
ATOM 1551 O O . ILE B 1 37 ? 10.350 5.527 30.738 1.00 45.57 36 ILE B O 1
ATOM 1556 N N . LYS B 1 38 ? 11.593 3.701 30.211 1.00 45.12 37 LYS B N 1
ATOM 1557 C CA . LYS B 1 38 ? 10.521 2.950 29.510 1.00 45.66 37 LYS B CA 1
ATOM 1558 C C . LYS B 1 38 ? 9.367 2.558 30.454 1.00 45.73 37 LYS B C 1
ATOM 1559 O O . LYS B 1 38 ? 8.182 2.765 30.131 1.00 44.84 37 LYS B O 1
ATOM 1561 N N . VAL B 1 39 ? 9.734 2.003 31.614 1.00 45.88 38 VAL B N 1
ATOM 1562 C CA . VAL B 1 39 ? 8.770 1.633 32.659 1.00 45.87 38 VAL B CA 1
ATOM 1563 C C . VAL B 1 39 ? 8.014 2.874 33.176 1.00 46.16 38 VAL B C 1
ATOM 1564 O O . VAL B 1 39 ? 6.794 2.814 33.359 1.00 46.33 38 VAL B O 1
ATOM 1568 N N . ALA B 1 40 ? 8.731 3.984 33.373 1.00 46.03 39 ALA B N 1
ATOM 1569 C CA . ALA B 1 40 ? 8.122 5.249 33.808 1.00 46.25 39 ALA B CA 1
ATOM 1570 C C . ALA B 1 40 ? 7.142 5.807 32.766 1.00 46.53 39 ALA B C 1
ATOM 1571 O O . ALA B 1 40 ? 6.065 6.280 33.141 1.00 46.57 39 ALA B O 1
ATOM 1573 N N . THR B 1 41 ? 7.528 5.741 31.480 1.00 46.59 40 THR B N 1
ATOM 1574 C CA . THR B 1 41 ? 6.700 6.185 30.331 1.00 47.10 40 THR B CA 1
ATOM 1575 C C . THR B 1 41 ? 5.398 5.383 30.236 1.00 47.55 40 THR B C 1
ATOM 1576 O O . THR B 1 41 ? 4.325 5.961 30.079 1.00 47.76 40 THR B O 1
ATOM 1580 N N . GLU B 1 42 ? 5.511 4.058 30.315 1.00 48.27 41 GLU B N 1
ATOM 1581 C CA . GLU B 1 42 ? 4.344 3.156 30.329 1.00 48.85 41 GLU B CA 1
ATOM 1582 C C . GLU B 1 42 ? 3.434 3.451 31.515 1.00 49.09 41 GLU B C 1
ATOM 1583 O O . GLU B 1 42 ? 2.221 3.522 31.360 1.00 49.84 41 GLU B O 1
ATOM 1586 N N . LEU B 1 43 ? 4.038 3.661 32.682 1.00 49.32 42 LEU B N 1
ATOM 1587 C CA . LEU B 1 43 ? 3.301 3.909 33.929 1.00 49.62 42 LEU B CA 1
ATOM 1588 C C . LEU B 1 43 ? 2.606 5.294 33.933 1.00 49.99 42 LEU B C 1
ATOM 1589 O O . LEU B 1 43 ? 1.460 5.391 34.399 1.00 49.77 42 LEU B O 1
ATOM 1594 N N . PHE B 1 44 ? 3.265 6.342 33.406 1.00 50.22 43 PHE B N 1
ATOM 1595 C CA . PHE B 1 44 ? 2.620 7.681 33.274 1.00 50.28 43 PHE B CA 1
ATOM 1596 C C . PHE B 1 44 ? 1.449 7.676 32.260 1.00 50.55 43 PHE B C 1
ATOM 1597 O O . PHE B 1 44 ? 0.499 8.453 32.406 1.00 50.15 43 PHE B O 1
ATOM 1605 N N . ARG B 1 45 ? 1.529 6.814 31.242 1.00 50.99 44 ARG B N 1
ATOM 1606 C CA . ARG B 1 45 ? 0.463 6.656 30.244 1.00 51.24 44 ARG B CA 1
ATOM 1607 C C . ARG B 1 45 ? -0.774 6.007 30.882 1.00 51.26 44 ARG B C 1
ATOM 1608 O O . ARG B 1 45 ? -1.826 6.638 30.964 1.00 50.90 44 ARG B O 1
ATOM 1616 N N . GLU B 1 46 ? -0.612 4.770 31.362 1.00 52.11 45 GLU B N 1
ATOM 1617 C CA . GLU B 1 46 ? -1.713 3.973 31.945 1.00 51.89 45 GLU B CA 1
ATOM 1618 C C . GLU B 1 46 ? -2.330 4.543 33.204 1.00 51.62 45 GLU B C 1
ATOM 1619 O O . GLU B 1 46 ? -3.550 4.465 33.351 1.00 52.76 45 GLU B O 1
ATOM 1625 N N . LYS B 1 47 ? -1.497 5.086 34.099 1.00 51.34 46 LYS B N 1
ATOM 1626 C CA . LYS B 1 47 ? -1.940 5.605 35.414 1.00 50.56 46 LYS B CA 1
ATOM 1627 C C . LYS B 1 47 ? -2.135 7.123 35.487 1.00 50.10 46 LYS B C 1
ATOM 1628 O O . LYS B 1 47 ? -3.058 7.583 36.161 1.00 50.40 46 LYS B O 1
ATOM 1634 N N . GLY B 1 48 ? -1.270 7.883 34.812 1.00 49.79 47 GLY B N 1
ATOM 1635 C CA . GLY B 1 48 ? -1.282 9.354 34.858 1.00 49.49 47 GLY B CA 1
ATOM 1636 C C . GLY B 1 48 ? -0.093 9.831 35.681 1.00 49.29 47 GLY B C 1
ATOM 1637 O O . GLY B 1 48 ? 0.289 9.172 36.652 1.00 49.38 47 GLY B O 1
ATOM 1638 N N . TYR B 1 49 ? 0.470 10.982 35.308 1.00 49.04 48 TYR B N 1
ATOM 1639 C CA . TYR B 1 49 ? 1.671 11.545 35.958 1.00 48.93 48 TYR B CA 1
ATOM 1640 C C . TYR B 1 49 ? 1.514 11.874 37.445 1.00 48.91 48 TYR B C 1
ATOM 1641 O O . TYR B 1 49 ? 2.396 11.520 38.243 1.00 48.18 48 TYR B O 1
ATOM 1650 N N . TYR B 1 50 ? 0.415 12.548 37.804 1.00 49.28 49 TYR B N 1
ATOM 1651 C CA . TYR B 1 50 ? 0.174 12.981 39.205 1.00 49.18 49 TYR B CA 1
ATOM 1652 C C . TYR B 1 50 ? -0.216 11.854 40.181 1.00 48.57 49 TYR B C 1
ATOM 1653 O O . TYR B 1 50 ? -0.045 12.012 41.395 1.00 48.66 49 TYR B O 1
ATOM 1662 N N . ALA B 1 51 ? -0.747 10.748 39.654 1.00 47.29 50 ALA B N 1
ATOM 1663 C CA . ALA B 1 51 ? -1.083 9.559 40.452 1.00 46.99 50 ALA B CA 1
ATOM 1664 C C . ALA B 1 51 ? 0.115 8.578 40.629 1.00 46.29 50 ALA B C 1
ATOM 1665 O O . ALA B 1 51 ? 0.055 7.685 41.482 1.00 45.73 50 ALA B O 1
ATOM 1667 N N . THR B 1 52 ? 1.178 8.753 39.829 1.00 45.72 51 THR B N 1
ATOM 1668 C CA . THR B 1 52 ? 2.388 7.897 39.840 1.00 45.36 51 THR B CA 1
ATOM 1669 C C . THR B 1 52 ? 3.540 8.545 40.626 1.00 44.55 51 THR B C 1
ATOM 1670 O O . THR B 1 52 ? 3.858 9.704 40.387 1.00 44.90 51 THR B O 1
ATOM 1674 N N . SER B 1 53 ? 4.165 7.789 41.535 1.00 43.68 52 SER B N 1
ATOM 1675 C CA . SER B 1 53 ? 5.325 8.246 42.333 1.00 42.73 52 SER B CA 1
ATOM 1676 C C . SER B 1 53 ? 6.597 7.444 41.984 1.00 41.55 52 SER B C 1
ATOM 1677 O O . SER B 1 53 ? 6.549 6.516 41.167 1.00 40.90 52 SER B O 1
ATOM 1680 N N . LEU B 1 54 ? 7.733 7.827 42.569 1.00 41.09 53 LEU B N 1
ATOM 1681 C CA . LEU B 1 54 ? 8.995 7.065 42.402 1.00 41.30 53 LEU B CA 1
ATOM 1682 C C . LEU B 1 54 ? 8.895 5.657 43.029 1.00 40.79 53 LEU B C 1
ATOM 1683 O O . LEU B 1 54 ? 9.518 4.716 42.536 1.00 41.14 53 LEU B O 1
ATOM 1688 N N . ASP B 1 55 ? 8.110 5.531 44.103 1.00 40.19 54 ASP B N 1
ATOM 1689 C CA . ASP B 1 55 ? 7.832 4.242 44.772 1.00 40.11 54 ASP B CA 1
ATOM 1690 C C . ASP B 1 55 ? 7.150 3.252 43.817 1.00 38.74 54 ASP B C 1
ATOM 1691 O O . ASP B 1 55 ? 7.482 2.068 43.811 1.00 38.10 54 ASP B O 1
ATOM 1696 N N . ASP B 1 56 ? 6.200 3.763 43.023 1.00 38.51 55 ASP B N 1
ATOM 1697 C CA . ASP B 1 56 ? 5.482 2.980 42.001 1.00 38.61 55 ASP B CA 1
ATOM 1698 C C . ASP B 1 56 ? 6.401 2.494 40.883 1.00 38.22 55 ASP B C 1
ATOM 1699 O O . ASP B 1 56 ? 6.257 1.356 40.443 1.00 37.28 55 ASP B O 1
ATOM 1704 N N . ILE B 1 57 ? 7.317 3.361 40.426 1.00 38.05 56 ILE B N 1
ATOM 1705 C CA . ILE B 1 57 ? 8.287 3.025 39.362 1.00 38.49 56 ILE B CA 1
ATOM 1706 C C . ILE B 1 57 ? 9.255 1.953 39.869 1.00 38.02 56 ILE B C 1
ATOM 1707 O O . ILE B 1 57 ? 9.488 0.955 39.179 1.00 37.61 56 ILE B O 1
ATOM 1712 N N . ALA B 1 58 ? 9.798 2.176 41.070 1.00 38.27 57 ALA B N 1
ATOM 1713 C CA . ALA B 1 58 ? 10.685 1.219 41.763 1.00 38.60 57 ALA B CA 1
ATOM 1714 C C . ALA B 1 58 ? 10.025 -0.155 41.938 1.00 38.72 57 ALA B C 1
ATOM 1715 O O . ALA B 1 58 ? 10.683 -1.184 41.781 1.00 38.04 57 ALA B O 1
ATOM 1717 N N . ASP B 1 59 ? 8.727 -0.150 42.257 1.00 40.11 58 ASP B N 1
ATOM 1718 C CA . ASP B 1 59 ? 7.937 -1.383 42.421 1.00 40.76 58 ASP B CA 1
ATOM 1719 C C . ASP B 1 59 ? 7.856 -2.238 41.132 1.00 41.12 58 ASP B C 1
ATOM 1720 O O . ASP B 1 59 ? 8.180 -3.422 41.166 1.00 41.56 58 ASP B O 1
ATOM 1725 N N . ARG B 1 60 ? 7.465 -1.617 40.016 1.00 41.48 59 ARG B N 1
ATOM 1726 C CA . ARG B 1 60 ? 7.277 -2.303 38.708 1.00 42.02 59 ARG B CA 1
ATOM 1727 C C . ARG B 1 60 ? 8.541 -2.996 38.143 1.00 42.08 59 ARG B C 1
ATOM 1728 O O . ARG B 1 60 ? 8.468 -4.139 37.677 1.00 42.40 59 ARG B O 1
ATOM 1736 N N . ILE B 1 61 ? 9.678 -2.303 38.177 1.00 42.39 60 ILE B N 1
ATOM 1737 C CA . ILE B 1 61 ? 10.963 -2.888 37.729 1.00 43.18 60 ILE B CA 1
ATOM 1738 C C . ILE B 1 61 ? 11.587 -3.852 38.761 1.00 43.53 60 ILE B C 1
ATOM 1739 O O . ILE B 1 61 ? 12.500 -4.615 38.417 1.00 43.51 60 ILE B O 1
ATOM 1744 N N . GLY B 1 62 ? 11.124 -3.789 40.016 1.00 44.02 61 GLY B N 1
ATOM 1745 C CA . GLY B 1 62 ? 11.614 -4.649 41.093 1.00 44.86 61 GLY B CA 1
ATOM 1746 C C . GLY B 1 62 ? 12.861 -4.125 41.793 1.00 45.76 61 GLY B C 1
ATOM 1747 O O . GLY B 1 62 ? 13.779 -4.893 42.082 1.00 45.99 61 GLY B O 1
ATOM 1748 N N . PHE B 1 63 ? 12.895 -2.819 42.052 1.00 46.40 62 PHE B N 1
ATOM 1749 C CA . PHE B 1 63 ? 14.014 -2.139 42.729 1.00 46.79 62 PHE B CA 1
ATOM 1750 C C . PHE B 1 63 ? 13.554 -1.577 44.066 1.00 46.14 62 PHE B C 1
ATOM 1751 O O . PHE B 1 63 ? 12.354 -1.375 44.286 1.00 46.00 62 PHE B O 1
ATOM 1759 N N . THR B 1 64 ? 14.520 -1.321 44.949 1.00 45.75 63 THR B N 1
ATOM 1760 C CA . THR B 1 64 ? 14.252 -0.679 46.246 1.00 45.88 63 THR B CA 1
ATOM 1761 C C . THR B 1 64 ? 14.147 0.843 46.014 1.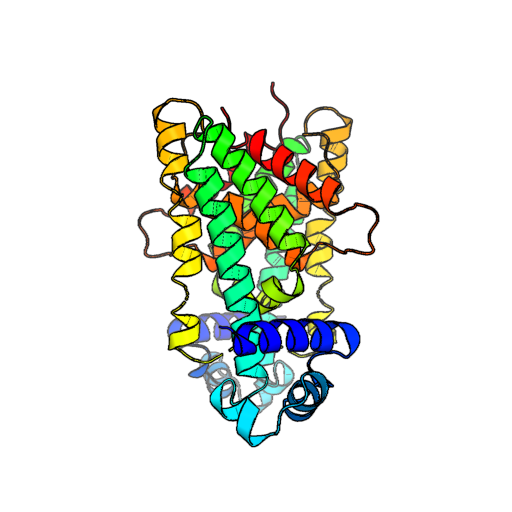00 46.15 63 THR B C 1
ATOM 1762 O O . THR B 1 64 ? 14.499 1.335 44.931 1.00 46.38 63 THR B O 1
ATOM 1766 N N . LYS B 1 65 ? 13.676 1.575 47.030 1.00 46.36 64 LYS B N 1
ATOM 1767 C CA . LYS B 1 65 ? 13.538 3.048 46.962 1.00 45.97 64 LYS B CA 1
ATOM 1768 C C . LYS B 1 65 ? 14.953 3.666 46.884 1.00 45.86 64 LYS B C 1
ATOM 1769 O O . LYS B 1 65 ? 15.162 4.540 46.050 1.00 45.67 64 LYS B O 1
ATOM 1775 N N . PRO B 1 66 ? 15.908 3.244 47.772 1.00 46.18 65 PRO B N 1
ATOM 1776 C CA . PRO B 1 66 ? 17.329 3.659 47.639 1.00 45.91 65 PRO B CA 1
ATOM 1777 C C . PRO B 1 66 ? 17.998 3.385 46.273 1.00 45.82 65 PRO B C 1
ATOM 1778 O O . PRO B 1 66 ? 18.808 4.199 45.814 1.00 46.72 65 PRO B O 1
ATOM 1782 N N . ALA B 1 67 ? 17.662 2.263 45.642 1.00 45.34 66 ALA B N 1
ATOM 1783 C CA . ALA B 1 67 ? 18.233 1.899 44.336 1.00 45.26 66 ALA B CA 1
ATOM 1784 C C . ALA B 1 67 ? 17.852 2.866 43.191 1.00 44.83 66 ALA B C 1
ATOM 1785 O O . ALA B 1 67 ? 18.689 3.145 42.327 1.00 44.37 66 ALA B O 1
ATOM 1787 N N . ILE B 1 68 ? 16.607 3.366 43.196 1.00 45.36 67 ILE B N 1
ATOM 1788 C CA . ILE B 1 68 ? 16.112 4.347 42.191 1.00 46.11 67 ILE B CA 1
ATOM 1789 C C . ILE B 1 68 ? 16.742 5.748 42.375 1.00 46.45 67 ILE B C 1
ATOM 1790 O O . ILE B 1 68 ? 16.961 6.433 41.364 1.00 46.18 67 ILE B O 1
ATOM 1795 N N . TYR B 1 69 ? 17.020 6.166 43.628 1.00 46.68 68 TYR B N 1
ATOM 1796 C CA . TYR B 1 69 ? 17.684 7.472 43.921 1.00 47.15 68 TYR B CA 1
ATOM 1797 C C . TYR B 1 69 ? 19.005 7.662 43.174 1.00 46.84 68 TYR B C 1
ATOM 1798 O O . TYR B 1 69 ? 19.284 8.771 42.710 1.00 46.50 68 TYR B O 1
ATOM 1807 N N . TYR B 1 70 ? 19.793 6.584 43.069 1.00 47.05 69 TYR B N 1
ATOM 1808 C CA . TYR B 1 70 ? 21.065 6.573 42.314 1.00 47.44 69 TYR B CA 1
ATOM 1809 C C . TYR B 1 70 ? 20.892 7.119 40.889 1.00 47.42 69 TYR B C 1
ATOM 1810 O O . TYR B 1 70 ? 21.686 7.939 40.440 1.00 47.83 69 TYR B O 1
ATOM 1819 N N . TYR B 1 71 ? 19.831 6.679 40.215 1.00 47.68 70 TYR B N 1
ATOM 1820 C CA . TYR B 1 71 ? 19.502 7.114 38.852 1.00 46.95 70 TYR B CA 1
ATOM 1821 C C . TYR B 1 71 ? 18.618 8.374 38.831 1.00 46.32 70 TYR B C 1
ATOM 1822 O O . TYR B 1 71 ? 18.918 9.313 38.082 1.00 46.05 70 TYR B O 1
ATOM 1831 N N . PHE B 1 72 ? 17.551 8.398 39.644 1.00 45.59 71 PHE B N 1
ATOM 1832 C CA . PHE B 1 72 ? 16.582 9.527 39.687 1.00 45.30 71 PHE B CA 1
ATOM 1833 C C . PHE B 1 72 ? 16.116 9.879 41.104 1.00 45.24 71 PHE B C 1
ATOM 1834 O O . PHE B 1 72 ? 15.600 9.012 41.804 1.00 45.71 71 PHE B O 1
ATOM 1842 N N . LYS B 1 73 ? 16.262 11.151 41.494 1.00 45.21 72 LYS B N 1
ATOM 1843 C CA . LYS B 1 73 ? 15.876 11.639 42.840 1.00 45.83 72 LYS B CA 1
ATOM 1844 C C . LYS B 1 73 ? 14.461 12.213 42.980 1.00 45.48 72 LYS B C 1
ATOM 1845 O O . LYS B 1 73 ? 14.004 12.448 44.104 1.00 46.82 72 LYS B O 1
ATOM 1851 N N . SER B 1 74 ? 13.782 12.426 41.853 1.00 44.21 73 SER B N 1
ATOM 1852 C CA . SER B 1 74 ? 12.390 12.874 41.826 1.00 42.90 73 SER B CA 1
ATOM 1853 C C . SER B 1 74 ? 11.707 12.390 40.541 1.00 42.39 73 SER B C 1
ATOM 1854 O O . SER B 1 74 ? 12.378 11.981 39.584 1.00 41.47 73 SER B O 1
ATOM 1857 N N . LYS B 1 75 ? 10.373 12.392 40.554 1.00 42.52 74 LYS B N 1
ATOM 1858 C CA . LYS B 1 75 ? 9.559 12.061 39.360 1.00 42.81 74 LYS B CA 1
ATOM 1859 C C . LYS B 1 75 ? 9.740 13.108 38.233 1.00 42.59 74 LYS B C 1
ATOM 1860 O O . LYS B 1 75 ? 9.584 12.775 37.066 1.00 42.12 74 LYS B O 1
ATOM 1866 N N . GLU B 1 76 ? 10.069 14.356 38.603 1.00 42.70 75 GLU B N 1
ATOM 1867 C CA . GLU B 1 76 ? 10.340 15.458 37.657 1.00 42.47 75 GLU B CA 1
ATOM 1868 C C . GLU B 1 76 ? 11.642 15.203 36.884 1.00 42.00 75 GLU B C 1
ATOM 1869 O O . GLU B 1 76 ? 11.717 15.501 35.689 1.00 41.93 75 GLU B O 1
ATOM 1875 N N . ASP B 1 77 ? 12.665 14.688 37.577 1.00 41.68 76 ASP B N 1
ATOM 1876 C CA . ASP B 1 77 ? 13.925 14.266 36.937 1.00 41.53 76 ASP B CA 1
ATOM 1877 C C . ASP B 1 77 ? 13.700 13.075 35.976 1.00 41.19 76 ASP B C 1
ATOM 1878 O O . ASP B 1 77 ? 14.437 12.939 35.009 1.00 42.45 76 ASP B O 1
ATOM 1883 N N . VAL B 1 78 ? 12.721 12.206 36.267 1.00 39.91 77 VAL B N 1
ATOM 1884 C CA . VAL B 1 78 ? 12.336 11.103 35.367 1.00 39.48 77 VAL B CA 1
ATOM 1885 C C . VAL B 1 78 ? 11.647 11.678 34.114 1.00 38.27 77 VAL B C 1
ATOM 1886 O O . VAL B 1 78 ? 11.921 11.230 33.003 1.00 37.09 77 VAL B O 1
ATOM 1890 N N . LEU B 1 79 ? 10.764 12.658 34.310 1.00 38.26 78 LEU B N 1
ATOM 1891 C CA . LEU B 1 79 ? 10.064 13.323 33.212 1.00 38.79 78 LEU B CA 1
ATOM 1892 C C . LEU B 1 79 ? 11.021 14.092 32.264 1.00 39.50 78 LEU B C 1
ATOM 1893 O O . LEU B 1 79 ? 10.803 14.090 31.046 1.00 39.79 78 LEU B O 1
ATOM 1898 N N . PHE B 1 80 ? 12.063 14.729 32.813 1.00 39.11 79 PHE B N 1
ATOM 1899 C CA . PHE B 1 80 ? 13.097 15.392 31.997 1.00 38.72 79 PHE B CA 1
ATOM 1900 C C . PHE B 1 80 ? 13.825 14.374 31.098 1.00 38.28 79 PHE B C 1
ATOM 1901 O O . PHE B 1 80 ? 14.002 14.609 29.896 1.00 38.39 79 PHE B O 1
ATOM 1909 N N . ALA B 1 81 ? 14.257 13.264 31.710 1.00 37.39 80 ALA B N 1
ATOM 1910 C CA . ALA B 1 81 ? 14.900 12.150 31.005 1.00 36.44 80 ALA B CA 1
ATOM 1911 C C . ALA B 1 81 ? 14.048 11.629 29.813 1.00 36.12 80 ALA B C 1
ATOM 1912 O O . ALA B 1 81 ? 14.589 11.443 28.715 1.00 35.59 80 ALA B O 1
ATOM 1914 N N . ILE B 1 82 ? 12.735 11.453 30.029 1.00 36.08 81 ILE B N 1
ATOM 1915 C CA . ILE B 1 82 ? 11.789 11.016 28.977 1.00 36.82 81 ILE B CA 1
ATOM 1916 C C . ILE B 1 82 ? 11.743 12.042 27.826 1.00 37.22 81 ILE B C 1
ATOM 1917 O O . ILE B 1 82 ? 11.846 11.665 26.657 1.00 36.93 81 ILE B O 1
ATOM 1922 N N . VAL B 1 83 ? 11.613 13.324 28.173 1.00 37.52 82 VAL B N 1
ATOM 1923 C CA . VAL B 1 83 ? 11.563 14.404 27.187 1.00 37.83 82 VAL B CA 1
ATOM 1924 C C . VAL B 1 83 ? 12.899 14.562 26.453 1.00 38.16 82 VAL B C 1
ATOM 1925 O O . VAL B 1 83 ? 12.900 14.717 25.229 1.00 37.66 82 VAL B O 1
ATOM 1929 N N . ASN B 1 84 ? 14.020 14.516 27.181 1.00 38.71 83 ASN B N 1
ATOM 1930 C CA . ASN B 1 84 ? 15.352 14.658 26.542 1.00 38.88 83 ASN B CA 1
ATOM 1931 C C . ASN B 1 84 ? 15.638 13.503 25.564 1.00 38.70 83 ASN B C 1
ATOM 1932 O O . ASN B 1 84 ? 16.294 13.718 24.543 1.00 39.12 83 ASN B O 1
ATOM 1937 N N . SER B 1 85 ? 15.122 12.306 25.879 1.00 38.31 84 SER B N 1
ATOM 1938 C CA . SER B 1 85 ? 15.219 11.125 25.010 1.00 38.57 84 SER B CA 1
ATOM 1939 C C . SER B 1 85 ? 14.420 11.316 23.709 1.00 37.98 84 SER B C 1
ATOM 1940 O O . SER B 1 85 ? 14.952 11.075 22.626 1.00 37.21 84 SER B O 1
ATOM 1943 N N . ILE B 1 86 ? 13.153 11.739 23.838 1.00 38.44 85 ILE B N 1
ATOM 1944 C CA . ILE B 1 86 ? 12.260 12.031 22.687 1.00 39.09 85 ILE B CA 1
ATOM 1945 C C . ILE B 1 86 ? 12.860 13.160 21.827 1.00 39.53 85 ILE B C 1
ATOM 1946 O O . ILE B 1 86 ? 12.808 13.064 20.596 1.00 40.56 85 ILE B O 1
ATOM 1951 N N . VAL B 1 87 ? 13.423 14.201 22.463 1.00 39.03 86 VAL B N 1
ATOM 1952 C CA . VAL B 1 87 ? 14.125 15.287 21.744 1.00 39.71 86 VAL B CA 1
ATOM 1953 C C . VAL B 1 87 ? 15.382 14.756 21.051 1.00 40.32 86 VAL B C 1
ATOM 1954 O O . VAL B 1 87 ? 15.653 15.143 19.917 1.00 40.40 86 VAL B O 1
ATOM 1958 N N . ASP B 1 88 ? 16.119 13.864 21.721 1.00 41.54 87 ASP B N 1
ATOM 1959 C CA . ASP B 1 88 ? 17.356 13.281 21.161 1.00 42.24 87 ASP B CA 1
ATOM 1960 C C . ASP B 1 88 ? 17.090 12.416 19.907 1.00 42.48 87 ASP B C 1
ATOM 1961 O O . ASP B 1 88 ? 17.780 12.594 18.909 1.00 42.58 87 ASP B O 1
ATOM 1966 N N . GLU B 1 89 ? 16.085 11.530 19.945 1.00 42.90 88 GLU B N 1
ATOM 1967 C CA . GLU B 1 89 ? 15.718 10.696 18.769 1.00 43.87 88 GLU B CA 1
ATOM 1968 C C . GLU B 1 89 ? 15.162 11.519 17.588 1.00 43.85 88 GLU B C 1
ATOM 1969 O O . GLU B 1 89 ? 15.556 11.288 16.437 1.00 44.04 88 GLU B O 1
ATOM 1975 N N . ALA B 1 90 ? 14.237 12.443 17.879 1.00 43.75 89 ALA B N 1
ATOM 1976 C CA . ALA B 1 90 ? 13.633 13.341 16.863 1.00 43.61 89 ALA B CA 1
ATOM 1977 C C . ALA B 1 90 ? 14.696 14.125 16.096 1.00 43.93 89 ALA B C 1
ATOM 1978 O O . ALA B 1 90 ? 14.639 14.229 14.862 1.00 43.78 89 ALA B O 1
ATOM 1980 N N . LEU B 1 91 ? 15.678 14.629 16.838 1.00 44.68 90 LEU B N 1
ATOM 1981 C CA . LEU B 1 91 ? 16.807 15.373 16.270 1.00 45.24 90 LEU B CA 1
ATOM 1982 C C . LEU B 1 91 ? 17.745 14.490 15.420 1.00 45.77 90 LEU B C 1
ATOM 1983 O O . LEU B 1 91 ? 18.346 15.002 14.465 1.00 46.32 90 LEU B O 1
ATOM 1988 N N . GLU B 1 92 ? 17.870 13.190 15.756 1.00 45.77 91 GLU B N 1
ATOM 1989 C CA . GLU B 1 92 ? 18.633 12.228 14.918 1.00 45.55 91 GLU B CA 1
ATOM 1990 C C . GLU B 1 92 ? 17.921 11.967 13.581 1.00 43.37 91 GLU B C 1
ATOM 1991 O O . GLU B 1 92 ? 18.577 11.929 12.526 1.00 41.96 91 GLU B O 1
ATOM 1997 N N . ARG B 1 93 ? 16.595 11.787 13.640 1.00 41.85 92 ARG B N 1
ATOM 1998 C CA . ARG B 1 93 ? 15.773 11.635 12.432 1.00 40.93 92 ARG B CA 1
ATOM 1999 C C . ARG B 1 93 ? 15.807 12.887 11.554 1.00 40.96 92 ARG B C 1
ATOM 2000 O O . ARG B 1 93 ? 15.695 12.779 10.330 1.00 41.21 92 ARG B O 1
ATOM 2008 N N . PHE B 1 94 ? 16.001 14.052 12.183 1.00 40.88 93 PHE B N 1
ATOM 2009 C CA . PHE B 1 94 ? 16.093 15.346 11.491 1.00 40.28 93 PHE B CA 1
ATOM 2010 C C . PHE B 1 94 ? 17.422 15.471 10.742 1.00 40.19 93 PHE B C 1
ATOM 2011 O O . PHE B 1 94 ? 17.421 15.847 9.568 1.00 40.43 93 PHE B O 1
ATOM 2019 N N . HIS B 1 95 ? 18.536 15.176 11.430 1.00 40.00 94 HIS B N 1
ATOM 2020 C CA . HIS B 1 95 ? 19.905 15.184 10.829 1.00 39.67 94 HIS B CA 1
ATOM 2021 C C . HIS B 1 95 ? 20.069 14.233 9.628 1.00 39.02 94 HIS B C 1
ATOM 2022 O O . HIS B 1 95 ? 20.696 14.611 8.636 1.00 37.99 94 HIS B O 1
ATOM 2029 N N . ALA B 1 96 ? 19.543 13.005 9.760 1.00 38.42 95 ALA B N 1
ATOM 2030 C CA . ALA B 1 96 ? 19.608 11.967 8.709 1.00 38.29 95 ALA B CA 1
ATOM 2031 C C . 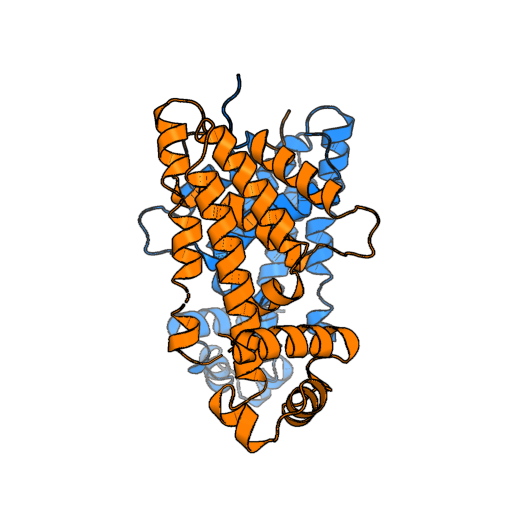ALA B 1 96 ? 18.984 12.445 7.384 1.00 38.43 95 ALA B C 1
ATOM 2032 O O . ALA B 1 96 ? 19.574 12.256 6.323 1.00 39.09 95 ALA B O 1
ATOM 2034 N N . ILE B 1 97 ? 17.813 13.088 7.472 1.00 38.14 96 ILE B N 1
ATOM 2035 C CA . ILE B 1 97 ? 17.082 13.657 6.313 1.00 38.03 96 ILE B CA 1
ATOM 2036 C C . ILE B 1 97 ? 17.854 14.838 5.698 1.00 38.26 96 ILE B C 1
ATOM 2037 O O . ILE B 1 97 ? 18.006 14.912 4.483 1.00 38.01 96 ILE B O 1
ATOM 2042 N N . ALA B 1 98 ? 18.313 15.757 6.546 1.00 38.70 97 ALA B N 1
ATOM 2043 C CA . ALA B 1 98 ? 19.123 16.899 6.105 1.00 39.54 97 ALA B CA 1
ATOM 2044 C C . ALA B 1 98 ? 20.500 16.478 5.530 1.00 40.35 97 ALA B C 1
ATOM 2045 O O . ALA B 1 98 ? 20.994 17.129 4.625 1.00 41.09 97 ALA B O 1
ATOM 2047 N N . ALA B 1 99 ? 21.106 15.411 6.058 1.00 40.52 98 ALA B N 1
ATOM 2048 C CA . ALA B 1 99 ? 22.404 14.894 5.571 1.00 40.58 98 ALA B CA 1
ATOM 2049 C C . ALA B 1 99 ? 22.280 13.815 4.455 1.00 41.34 98 ALA B C 1
ATOM 2050 O O . ALA B 1 99 ? 23.304 13.307 3.963 1.00 42.13 98 ALA B O 1
ATOM 2052 N N . GLY B 1 100 ? 21.048 13.478 4.053 1.00 40.99 99 GLY B N 1
ATOM 2053 C CA . GLY B 1 100 ? 20.777 12.439 3.046 1.00 40.37 99 GLY B CA 1
ATOM 2054 C C . GLY B 1 100 ? 20.575 12.967 1.624 1.00 40.37 99 GLY B C 1
ATOM 2055 O O . GLY B 1 100 ? 20.982 14.103 1.316 1.00 40.12 99 GLY B O 1
ATOM 2056 N N . PRO B 1 101 ? 19.934 12.156 0.747 1.00 40.32 100 PRO B N 1
ATOM 2057 C CA . PRO B 1 101 ? 19.729 12.565 -0.656 1.00 40.00 100 PRO B CA 1
ATOM 2058 C C . PRO B 1 101 ? 18.586 13.562 -0.920 1.00 39.51 100 PRO B C 1
ATOM 2059 O O . PRO B 1 101 ? 17.721 13.791 -0.067 1.00 39.54 100 PRO B O 1
ATOM 2063 N N . GLY B 1 102 ? 18.597 14.101 -2.135 1.00 39.19 101 GLY B N 1
ATOM 2064 C CA . GLY B 1 102 ? 17.612 15.068 -2.615 1.00 39.26 101 GLY B CA 1
ATOM 2065 C C . GLY B 1 102 ? 18.165 16.482 -2.671 1.00 38.71 101 GLY B C 1
ATOM 2066 O O . GLY B 1 102 ? 19.223 16.757 -2.117 1.00 38.50 101 GLY B O 1
ATOM 2067 N N . SER B 1 103 ? 17.439 17.356 -3.369 1.00 38.48 102 SER B N 1
ATOM 2068 C CA A SER B 1 103 ? 17.788 18.775 -3.478 0.50 38.36 102 SER B CA 1
ATOM 2069 C CA B SER B 1 103 ? 17.784 18.773 -3.494 0.50 38.65 102 SER B CA 1
ATOM 2070 C C . SER B 1 103 ? 17.399 19.438 -2.155 1.00 38.86 102 SER B C 1
ATOM 2071 O O . SER B 1 103 ? 16.624 18.850 -1.388 1.00 39.18 102 SER B O 1
ATOM 2076 N N . PRO B 1 104 ? 17.949 20.651 -1.840 1.00 38.86 103 PRO B N 1
ATOM 2077 C CA . PRO B 1 104 ? 17.543 21.343 -0.572 1.00 38.46 103 PRO B CA 1
ATOM 2078 C C . PRO B 1 104 ? 16.019 21.565 -0.382 1.00 38.45 103 PRO B C 1
ATOM 2079 O O . PRO B 1 104 ? 15.513 21.431 0.738 1.00 38.36 103 PRO B O 1
ATOM 2083 N N . GLY B 1 105 ? 15.314 21.890 -1.468 1.00 38.40 104 GLY B N 1
ATOM 2084 C CA . GLY B 1 105 ? 13.848 22.055 -1.467 1.00 38.13 104 GLY B CA 1
ATOM 2085 C C . GLY B 1 105 ? 13.072 20.763 -1.213 1.00 38.31 104 GLY B C 1
ATOM 2086 O O . GLY B 1 105 ? 11.976 20.807 -0.666 1.00 39.56 104 GLY B O 1
ATOM 2087 N N . GLU B 1 106 ? 13.618 19.623 -1.646 1.00 37.92 105 GLU B N 1
ATOM 2088 C CA . GLU B 1 106 ? 13.039 18.290 -1.372 1.00 37.22 105 GLU B CA 1
ATOM 2089 C C . GLU B 1 106 ? 13.280 17.899 0.095 1.00 36.50 105 GLU B C 1
ATOM 2090 O O . GLU B 1 106 ? 12.388 17.346 0.746 1.00 36.69 105 GLU B O 1
ATOM 2096 N N . ARG B 1 107 ? 14.498 18.156 0.583 1.00 35.48 106 ARG B N 1
ATOM 2097 C CA . ARG B 1 107 ? 14.887 17.919 1.987 1.00 35.78 106 ARG B CA 1
ATOM 2098 C C . ARG B 1 107 ? 14.088 18.812 2.941 1.00 35.09 106 ARG B C 1
ATOM 2099 O O . ARG B 1 107 ? 13.632 18.333 3.981 1.00 34.98 106 ARG B O 1
ATOM 2107 N N . ILE B 1 108 ? 13.901 20.085 2.578 1.00 34.86 107 ILE B N 1
ATOM 2108 C CA . ILE B 1 108 ? 13.053 21.017 3.353 1.00 35.10 107 ILE B CA 1
ATOM 2109 C C . ILE B 1 108 ? 11.650 20.426 3.515 1.00 35.20 107 ILE B C 1
ATOM 2110 O O . ILE B 1 108 ? 11.111 20.400 4.634 1.00 36.31 107 ILE B O 1
ATOM 2115 N N . HIS B 1 109 ? 11.082 19.939 2.411 1.00 34.47 108 HIS B N 1
ATOM 2116 C CA . HIS B 1 109 ? 9.752 19.324 2.431 1.00 33.89 108 HIS B CA 1
ATOM 2117 C C . HIS B 1 109 ? 9.705 18.085 3.335 1.00 34.75 108 HIS B C 1
ATOM 2118 O O . HIS B 1 109 ? 8.793 17.967 4.178 1.00 35.67 108 HIS B O 1
ATOM 2125 N N . ALA B 1 110 ? 10.671 17.179 3.156 1.00 34.42 109 ALA B N 1
ATOM 2126 C CA . ALA B 1 110 ? 10.772 15.952 3.979 1.00 33.89 109 ALA B CA 1
ATOM 2127 C C . ALA B 1 110 ? 10.912 16.271 5.493 1.00 33.71 109 ALA B C 1
ATOM 2128 O O . ALA B 1 110 ? 10.301 15.605 6.326 1.00 34.25 109 ALA B O 1
ATOM 2130 N N . LEU B 1 111 ? 11.700 17.294 5.822 1.00 33.27 110 LEU B N 1
ATOM 2131 C CA . LEU B 1 111 ? 11.888 17.753 7.217 1.00 33.09 110 LEU B CA 1
ATOM 2132 C C . LEU B 1 111 ? 10.586 18.271 7.857 1.00 32.38 110 LEU B C 1
ATOM 2133 O O . LEU B 1 111 ? 10.331 17.991 9.017 1.00 31.97 110 LEU B O 1
ATOM 2138 N N . LEU B 1 112 ? 9.778 19.008 7.092 1.00 32.22 111 LEU B N 1
ATOM 2139 C CA . LEU B 1 112 ? 8.489 19.537 7.575 1.00 32.39 111 LEU B CA 1
ATOM 2140 C C . LEU B 1 112 ? 7.428 18.460 7.823 1.00 32.68 111 LEU B C 1
ATOM 2141 O O . LEU B 1 112 ? 6.659 18.570 8.788 1.00 32.43 111 LEU B O 1
ATOM 2146 N N . VAL B 1 113 ? 7.361 17.453 6.948 1.00 33.23 112 VAL B N 1
ATOM 2147 C CA . VAL B 1 113 ? 6.425 16.305 7.117 1.00 33.06 112 VAL B CA 1
ATOM 2148 C C . VAL B 1 113 ? 6.792 15.528 8.399 1.00 33.10 112 VAL B C 1
ATOM 2149 O O . VAL B 1 113 ? 5.922 15.189 9.196 1.00 32.80 112 VAL B O 1
ATOM 2153 N N . GLU B 1 114 ? 8.093 15.269 8.561 1.00 34.03 113 GLU B N 1
ATOM 2154 C CA . GLU B 1 114 ? 8.668 14.577 9.724 1.00 34.07 113 GLU B CA 1
ATOM 2155 C C . GLU B 1 114 ? 8.435 15.344 11.026 1.00 33.51 113 GLU B C 1
ATOM 2156 O O . GLU B 1 114 ? 8.023 14.756 12.020 1.00 32.69 113 GLU B O 1
ATOM 2162 N N . HIS B 1 115 ? 8.730 16.645 10.998 1.00 33.96 114 HIS B N 1
ATOM 2163 C CA . HIS B 1 115 ? 8.585 17.534 12.158 1.00 35.11 114 HIS B CA 1
ATOM 2164 C C . HIS B 1 115 ? 7.126 17.602 12.660 1.00 35.10 114 HIS B C 1
ATOM 2165 O O . HIS B 1 115 ? 6.876 17.412 13.857 1.00 33.88 114 HIS B O 1
ATOM 2172 N N . THR B 1 116 ? 6.189 17.809 11.730 1.00 35.56 115 THR B N 1
ATOM 2173 C CA . THR B 1 116 ? 4.745 17.859 12.037 1.00 36.31 115 THR B CA 1
ATOM 2174 C C . THR B 1 116 ? 4.221 16.505 12.548 1.00 36.69 115 THR B C 1
ATOM 2175 O O . THR B 1 116 ? 3.451 16.483 13.506 1.00 36.25 115 THR B O 1
ATOM 2179 N N . ARG B 1 117 ? 4.639 15.402 11.901 1.00 38.08 116 ARG B N 1
ATOM 2180 C CA . ARG B 1 117 ? 4.325 14.018 12.361 1.00 38.93 116 ARG B CA 1
ATOM 2181 C C . ARG B 1 117 ? 4.781 13.826 13.800 1.00 38.66 116 ARG B C 1
ATOM 2182 O O . ARG B 1 117 ? 4.030 13.298 14.614 1.00 39.33 116 ARG B O 1
ATOM 2190 N N . THR B 1 118 ? 6.007 14.259 14.098 1.00 38.22 117 THR B N 1
ATOM 2191 C CA . THR B 1 118 ? 6.560 14.167 15.457 1.00 39.47 117 THR B CA 1
ATOM 2192 C C . THR B 1 118 ? 5.758 15.017 16.463 1.00 39.85 117 THR B C 1
ATOM 2193 O O . THR B 1 118 ? 5.572 14.570 17.599 1.00 40.09 117 THR B O 1
ATOM 2197 N N . ILE B 1 119 ? 5.273 16.202 16.045 1.00 40.36 118 ILE B N 1
ATOM 2198 C CA . ILE B 1 119 ? 4.454 17.079 16.917 1.00 41.19 118 ILE B CA 1
ATOM 2199 C C . ILE B 1 119 ? 3.114 16.401 17.278 1.00 42.38 118 ILE B C 1
ATOM 2200 O O . ILE B 1 119 ? 2.784 16.269 18.472 1.00 42.32 118 ILE B O 1
ATOM 2205 N N . LEU B 1 120 ? 2.378 15.951 16.252 1.00 42.89 119 LEU B N 1
ATOM 2206 C CA . LEU B 1 120 ? 1.057 15.294 16.437 1.00 43.50 119 LEU B CA 1
ATOM 2207 C C . LEU B 1 120 ? 1.076 13.991 17.264 1.00 44.17 119 LEU B C 1
ATOM 2208 O O . LEU B 1 120 ? 0.067 13.651 17.887 1.00 44.82 119 LEU B O 1
ATOM 2213 N N . ARG B 1 121 ? 2.225 13.304 17.254 1.00 44.68 120 ARG B N 1
ATOM 2214 C CA A ARG B 1 121 ? 2.416 12.059 18.006 0.50 44.77 120 ARG B CA 1
ATOM 2215 C CA B ARG B 1 121 ? 2.473 12.062 18.011 0.50 44.82 120 ARG B CA 1
ATOM 2216 C C . ARG B 1 121 ? 2.943 12.326 19.453 1.00 45.08 120 ARG B C 1
ATOM 2217 O O . ARG B 1 121 ? 2.794 11.465 20.322 1.00 45.51 120 ARG B O 1
ATOM 2232 N N . ASN B 1 122 ? 3.549 13.498 19.712 1.00 44.97 121 ASN B N 1
ATOM 2233 C CA . ASN B 1 122 ? 4.066 13.867 21.056 1.00 45.20 121 ASN B CA 1
ATOM 2234 C C . ASN B 1 122 ? 3.472 15.206 21.492 1.00 45.36 121 ASN B C 1
ATOM 2235 O O . ASN B 1 122 ? 4.215 16.138 21.840 1.00 45.19 121 ASN B O 1
ATOM 2240 N N . LEU B 1 123 ? 2.133 15.282 21.487 1.00 45.41 122 LEU B N 1
ATOM 2241 C CA . LEU B 1 123 ? 1.392 16.521 21.822 1.00 45.32 122 LEU B CA 1
ATOM 2242 C C . LEU B 1 123 ? 1.616 17.048 23.261 1.00 45.36 122 LEU B C 1
ATOM 2243 O O . LEU B 1 123 ? 1.850 18.255 23.433 1.00 45.88 122 LEU B O 1
ATOM 2248 N N . ASP B 1 124 ? 1.553 16.169 24.266 1.00 45.06 123 ASP B N 1
ATOM 2249 C CA . ASP B 1 124 ? 1.802 16.564 25.678 1.00 45.80 123 ASP B CA 1
ATOM 2250 C C . ASP B 1 124 ? 3.253 16.998 25.919 1.00 46.13 123 ASP B C 1
ATOM 2251 O O . ASP B 1 124 ? 3.499 17.885 26.746 1.00 45.44 123 ASP B O 1
ATOM 2256 N N . ALA B 1 125 ? 4.196 16.361 25.214 1.00 46.69 124 ALA B N 1
ATOM 2257 C CA . ALA B 1 125 ? 5.625 16.726 25.286 1.00 47.41 124 ALA B CA 1
ATOM 2258 C C . ALA B 1 125 ? 5.879 18.145 24.747 1.00 47.66 124 ALA B C 1
ATOM 2259 O O . ALA B 1 125 ? 6.685 18.882 25.324 1.00 47.03 124 ALA B O 1
ATOM 2261 N N . ASN B 1 126 ? 5.188 18.506 23.655 1.00 48.20 125 ASN B N 1
ATOM 2262 C CA . ASN B 1 126 ? 5.276 19.856 23.057 1.00 49.00 125 ASN B CA 1
ATOM 2263 C C . ASN B 1 126 ? 4.659 20.944 23.942 1.00 49.88 125 ASN B C 1
ATOM 2264 O O . ASN B 1 126 ? 5.239 22.016 24.074 1.00 50.45 125 ASN B O 1
ATOM 2269 N N . THR B 1 127 ? 3.496 20.673 24.541 1.00 50.69 126 THR B N 1
ATOM 2270 C CA . THR B 1 127 ? 2.862 21.601 25.512 1.00 51.07 126 THR B CA 1
ATOM 2271 C C . THR B 1 127 ? 3.799 21.782 26.729 1.00 51.57 126 THR B C 1
ATOM 2272 O O . THR B 1 127 ? 3.956 22.903 27.254 1.00 50.91 126 THR B O 1
ATOM 2276 N N . LEU B 1 128 ? 4.419 20.671 27.144 1.00 52.19 127 LEU B N 1
ATOM 2277 C CA . LEU B 1 128 ? 5.408 20.653 28.233 1.00 52.76 127 LEU B CA 1
ATOM 2278 C C . LEU B 1 128 ? 6.702 21.415 27.845 1.00 53.61 127 LEU B C 1
ATOM 2279 O O . LEU B 1 128 ? 7.280 22.114 28.680 1.00 53.78 127 LEU B O 1
ATOM 2284 N N . PHE B 1 129 ? 7.122 21.306 26.578 1.00 54.16 128 PHE B N 1
ATOM 2285 C CA . PHE B 1 129 ? 8.352 21.962 26.073 1.00 54.22 128 PHE B CA 1
ATOM 2286 C C . PHE B 1 129 ? 8.276 23.509 26.065 1.00 54.73 128 PHE B C 1
ATOM 2287 O O . PHE B 1 129 ? 9.236 24.169 26.486 1.00 54.86 128 PHE B O 1
ATOM 2295 N N . TYR B 1 130 ? 7.136 24.068 25.628 1.00 54.92 129 TYR B N 1
ATOM 2296 C CA . TYR B 1 130 ? 6.955 25.544 25.447 1.00 54.84 129 TYR B CA 1
ATOM 2297 C C . TYR B 1 130 ? 6.222 26.362 26.542 1.00 55.45 129 TYR B C 1
ATOM 2298 O O . TYR B 1 130 ? 6.315 27.598 26.521 1.00 55.86 129 TYR B O 1
ATOM 2307 N N . ASN B 1 131 ? 5.518 25.702 27.470 1.00 55.74 130 ASN B N 1
ATOM 2308 C CA . ASN B 1 131 ? 4.790 26.377 28.565 1.00 55.57 130 ASN B CA 1
ATOM 2309 C C . ASN B 1 131 ? 5.591 26.404 29.862 1.00 56.16 130 ASN B C 1
ATOM 2310 O O . ASN B 1 131 ? 6.822 26.329 29.853 1.00 56.83 130 ASN B O 1
ATOM 2312 N N . LEU B 1 136 ? 12.410 25.490 34.809 1.00 54.15 135 LEU B N 1
ATOM 2313 C CA . LEU B 1 136 ? 12.717 25.273 36.227 1.00 54.27 135 LEU B CA 1
ATOM 2314 C C . LEU B 1 136 ? 14.246 25.288 36.517 1.00 54.30 135 LEU B C 1
ATOM 2315 O O . LEU B 1 136 ? 14.767 26.309 37.001 1.00 54.56 135 LEU B O 1
ATOM 2320 N N . SER B 1 137 ? 14.948 24.188 36.192 1.00 53.47 136 SER B N 1
ATOM 2321 C CA . SER B 1 137 ? 16.407 24.049 36.413 1.00 52.30 136 SER B CA 1
ATOM 2322 C C . SER B 1 137 ? 17.175 24.744 35.270 1.00 51.25 136 SER B C 1
ATOM 2323 O O . SER B 1 137 ? 17.036 24.318 34.126 1.00 51.13 136 SER B O 1
ATOM 2326 N N . PRO B 1 138 ? 17.990 25.793 35.565 1.00 50.62 137 PRO B N 1
ATOM 2327 C CA . PRO B 1 138 ? 18.738 26.546 34.537 1.00 49.66 137 PRO B CA 1
ATOM 2328 C C . PRO B 1 138 ? 19.498 25.714 33.514 1.00 47.82 137 PRO B C 1
ATOM 2329 O O . PRO B 1 138 ? 19.278 25.900 32.317 1.00 47.34 137 PRO B O 1
ATOM 2333 N N . GLU B 1 139 ? 20.343 24.795 33.986 1.00 46.88 138 GLU B N 1
ATOM 2334 C CA . GLU B 1 139 ? 21.146 23.928 33.096 1.00 46.17 138 GLU B CA 1
ATOM 2335 C C . GLU B 1 139 ? 20.303 23.011 32.203 1.00 45.04 138 GLU B C 1
ATOM 2336 O O . GLU B 1 139 ? 20.673 22.754 31.049 1.00 44.76 138 GLU B O 1
ATOM 2342 N N . ARG B 1 140 ? 19.170 22.547 32.724 1.00 43.99 139 ARG B N 1
ATOM 2343 C CA . ARG B 1 140 ? 18.249 21.732 31.937 1.00 43.47 139 ARG B CA 1
ATOM 2344 C C . ARG B 1 140 ? 17.569 22.601 30.873 1.00 42.35 139 ARG B C 1
ATOM 2345 O O . ARG B 1 140 ? 17.416 22.151 29.736 1.00 41.56 139 ARG B O 1
ATOM 2353 N N . GLU B 1 141 ? 17.208 23.844 31.228 1.00 41.23 140 GLU B N 1
ATOM 2354 C CA . GLU B 1 141 ? 16.644 24.796 30.256 1.00 41.25 140 GLU B CA 1
ATOM 2355 C C . GLU B 1 141 ? 17.667 25.114 29.167 1.00 40.01 140 GLU B C 1
ATOM 2356 O O . GLU B 1 141 ? 17.309 25.118 27.997 1.00 39.48 140 GLU B O 1
ATOM 2362 N N . ARG B 1 142 ? 18.925 25.361 29.565 1.00 39.32 141 ARG B N 1
ATOM 2363 C CA . ARG B 1 142 ? 20.037 25.626 28.624 1.00 39.25 141 ARG B CA 1
ATOM 2364 C C . ARG B 1 142 ? 20.185 24.520 27.582 1.00 37.91 141 ARG B C 1
ATOM 2365 O O . ARG B 1 142 ? 20.400 24.811 26.404 1.00 37.43 141 ARG B O 1
ATOM 2373 N N . GLU B 1 143 ? 20.037 23.274 28.024 1.00 37.66 142 GLU B N 1
ATOM 2374 C CA . GLU B 1 143 ? 20.096 22.108 27.149 1.00 37.63 142 GLU B CA 1
ATOM 2375 C C . GLU B 1 143 ? 18.949 22.148 26.127 1.00 37.03 142 GLU B C 1
ATOM 2376 O O . GLU B 1 143 ? 19.178 21.876 24.960 1.00 37.03 142 GLU B O 1
ATOM 2390 N N . ARG B 1 145 ? 17.350 24.886 25.027 1.00 39.11 144 ARG B N 1
ATOM 2391 C CA . ARG B 1 145 ? 17.694 25.974 24.096 1.00 39.91 144 ARG B CA 1
ATOM 2392 C C . ARG B 1 145 ? 18.722 25.542 23.039 1.00 40.10 144 ARG B C 1
ATOM 2393 O O . ARG B 1 145 ? 18.595 25.929 21.882 1.00 40.81 144 ARG B O 1
ATOM 2401 N N . LYS B 1 146 ? 19.702 24.732 23.440 1.00 40.52 145 LYS B N 1
ATOM 2402 C CA . LYS B 1 146 ? 20.724 24.200 22.527 1.00 41.26 145 LYS B CA 1
ATOM 2403 C C . LYS B 1 146 ? 20.125 23.270 21.460 1.00 41.15 145 LYS B C 1
ATOM 2404 O O . LYS B 1 146 ? 20.545 23.340 20.305 1.00 41.32 145 LYS B O 1
ATOM 2410 N N . ARG B 1 147 ? 19.149 22.435 21.833 1.00 41.45 146 ARG B N 1
ATOM 2411 C CA . ARG B 1 147 ? 18.507 21.521 20.868 1.00 42.47 146 ARG B CA 1
ATOM 2412 C C . ARG B 1 147 ? 17.629 22.309 19.877 1.00 42.61 146 ARG B C 1
ATOM 2413 O O . ARG B 1 147 ? 17.683 22.033 18.676 1.00 42.55 146 ARG B O 1
ATOM 2421 N N . GLU B 1 148 ? 16.853 23.286 20.369 1.00 43.22 147 GLU B N 1
ATOM 2422 C CA . GLU B 1 148 ? 16.066 24.192 19.496 1.00 44.21 147 GLU B CA 1
ATOM 2423 C C . GLU B 1 148 ? 16.971 24.874 18.452 1.00 43.88 147 GLU B C 1
ATOM 2424 O O . GLU B 1 148 ? 16.582 24.998 17.290 1.00 43.32 147 GLU B O 1
ATOM 2430 N N . ARG B 1 149 ? 18.148 25.335 18.897 1.00 44.07 148 ARG B N 1
ATOM 2431 C CA . ARG B 1 149 ? 19.145 25.961 18.012 1.00 44.58 148 ARG B CA 1
ATOM 2432 C C . ARG B 1 149 ? 19.629 25.032 16.905 1.00 44.36 148 ARG B C 1
ATOM 2433 O O . ARG B 1 149 ? 19.768 25.493 15.773 1.00 44.73 148 ARG B O 1
ATOM 2441 N N . GLU B 1 150 ? 19.875 23.752 17.224 1.00 44.28 149 GLU B N 1
ATOM 2442 C CA . GLU B 1 150 ? 20.311 22.760 16.216 1.00 44.62 149 GLU B CA 1
ATOM 2443 C C . GLU B 1 150 ? 19.282 22.584 15.092 1.00 43.98 149 GLU B C 1
ATOM 2444 O O . GLU B 1 150 ? 19.676 22.650 13.929 1.00 44.13 149 GLU B O 1
ATOM 2450 N N . TYR B 1 151 ? 18.001 22.374 15.449 1.00 43.49 150 TYR B N 1
ATOM 2451 C CA . TYR B 1 151 ? 16.868 22.272 14.480 1.00 43.78 150 TYR B CA 1
ATOM 2452 C C . TYR B 1 151 ? 16.838 23.432 13.479 1.00 42.34 150 TYR B C 1
ATOM 2453 O O . TYR B 1 151 ? 16.769 23.220 12.261 1.00 41.01 150 TYR B O 1
ATOM 2462 N N . THR B 1 152 ? 16.874 24.642 14.038 1.00 41.33 151 THR B N 1
ATOM 2463 C CA . THR B 1 152 ? 16.805 25.890 13.282 1.00 41.28 151 THR B CA 1
ATOM 2464 C C . THR B 1 152 ? 17.992 26.047 12.329 1.00 40.85 151 THR B C 1
ATOM 2465 O O . THR B 1 152 ? 17.785 26.369 11.161 1.00 40.30 151 THR B O 1
ATOM 2469 N N . GLU B 1 153 ? 19.210 25.786 12.834 1.00 40.81 152 GLU B N 1
ATOM 2470 C CA . GLU B 1 153 ? 20.455 25.928 12.050 1.00 41.43 152 GLU B CA 1
ATOM 2471 C C . GLU B 1 153 ? 20.573 24.948 10.875 1.00 40.62 152 GLU B C 1
ATOM 2472 O O . GLU B 1 153 ? 21.021 25.349 9.800 1.00 40.05 152 GLU B O 1
ATOM 2478 N N . ILE B 1 154 ? 20.132 23.700 11.072 1.00 40.17 153 ILE B N 1
ATOM 2479 C CA . ILE B 1 154 ? 20.091 22.677 10.003 1.00 40.45 153 ILE B CA 1
ATOM 2480 C C . ILE B 1 154 ? 19.203 23.167 8.836 1.00 41.19 153 ILE B C 1
ATOM 2481 O O . ILE B 1 154 ? 19.614 23.143 7.678 1.00 40.57 153 ILE B O 1
ATOM 2494 N N . GLN B 1 156 ? 18.156 26.420 8.430 1.00 42.98 155 GLN B N 1
ATOM 2495 C CA . GLN B 1 156 ? 18.645 27.738 7.949 1.00 43.39 155 GLN B CA 1
ATOM 2496 C C . GLN B 1 156 ? 19.607 27.584 6.777 1.00 42.80 155 GLN B C 1
ATOM 2497 O O . GLN B 1 156 ? 19.382 28.176 5.721 1.00 41.61 155 GLN B O 1
ATOM 2503 N N . ARG B 1 157 ? 20.655 26.778 6.986 1.00 43.08 156 ARG B N 1
ATOM 2504 C CA . ARG B 1 157 ? 21.678 26.505 5.963 1.00 43.77 156 ARG B CA 1
ATOM 2505 C C . ARG B 1 157 ? 21.058 25.886 4.702 1.00 43.04 156 ARG B C 1
ATOM 2506 O O . ARG B 1 157 ? 21.422 26.255 3.584 1.00 43.13 156 ARG B O 1
ATOM 2514 N N . LEU B 1 158 ? 20.088 24.994 4.908 1.00 42.26 157 LEU B N 1
ATOM 2515 C CA . LEU B 1 158 ? 19.389 24.287 3.820 1.00 41.48 157 LEU B CA 1
ATOM 2516 C C . LEU B 1 158 ? 18.451 25.216 3.013 1.00 41.39 157 LEU B C 1
ATOM 2517 O O . LEU B 1 158 ? 18.260 25.003 1.810 1.00 41.77 157 LEU B O 1
ATOM 2522 N N . TYR B 1 159 ? 17.866 26.230 3.664 1.00 40.74 158 TYR B N 1
ATOM 2523 C CA . TYR B 1 159 ? 17.017 27.218 2.966 1.00 40.75 158 TYR B CA 1
ATOM 2524 C C . TYR B 1 159 ? 17.883 28.189 2.119 1.00 41.15 158 TYR B C 1
ATOM 2525 O O . TYR B 1 159 ? 17.447 28.591 1.021 1.00 41.50 158 TYR B O 1
ATOM 2534 N N . ALA B 1 160 ? 19.075 28.564 2.627 1.00 40.97 159 ALA B N 1
ATOM 2535 C CA . ALA B 1 160 ? 20.043 29.435 1.896 1.00 41.28 159 ALA B CA 1
ATOM 2536 C C . ALA B 1 160 ? 20.585 28.803 0.585 1.00 41.86 159 ALA B C 1
ATOM 2537 O O . ALA B 1 160 ? 20.751 29.513 -0.410 1.00 42.34 159 ALA B O 1
ATOM 2539 N N . GLU B 1 161 ? 20.881 27.495 0.613 1.00 42.14 160 GLU B N 1
ATOM 2540 C CA . GLU B 1 161 ? 21.334 26.736 -0.572 1.00 42.69 160 GLU B CA 1
ATOM 2541 C C . GLU B 1 161 ? 20.255 26.670 -1.675 1.00 43.27 160 GLU B C 1
ATOM 2542 O O . GLU B 1 161 ? 20.555 26.874 -2.854 1.00 43.89 160 GLU B O 1
ATOM 2548 N N . GLY B 1 162 ? 19.019 26.357 -1.274 1.00 43.54 161 GLY B N 1
ATOM 2549 C CA . GLY B 1 162 ? 17.859 26.314 -2.169 1.00 43.60 161 GLY B CA 1
ATOM 2550 C C . GLY B 1 162 ? 17.490 27.649 -2.813 1.00 44.27 161 GLY B C 1
ATOM 2551 O O . GLY B 1 162 ? 17.005 27.665 -3.948 1.00 44.79 161 GLY B O 1
ATOM 2552 N N . VAL B 1 163 ? 17.700 28.755 -2.089 1.00 44.25 162 VAL B N 1
ATOM 2553 C CA . VAL B 1 163 ? 17.476 30.119 -2.607 1.00 44.56 162 VAL B CA 1
ATOM 2554 C C . VAL B 1 163 ? 18.594 30.518 -3.602 1.00 45.80 162 VAL B C 1
ATOM 2555 O O . VAL B 1 163 ? 18.311 31.158 -4.638 1.00 46.03 162 VAL B O 1
ATOM 2559 N N . ALA B 1 164 ? 19.847 30.161 -3.268 1.00 46.10 163 ALA B N 1
ATOM 2560 C CA . ALA B 1 164 ? 21.038 30.449 -4.105 1.00 45.79 163 ALA B CA 1
ATOM 2561 C C . ALA B 1 164 ? 20.964 29.843 -5.515 1.00 46.33 163 ALA B C 1
ATOM 2562 O O . ALA B 1 164 ? 21.433 30.456 -6.479 1.00 47.06 163 ALA B O 1
ATOM 2564 N N . THR B 1 165 ? 20.370 28.651 -5.616 1.00 46.29 164 THR B N 1
ATOM 2565 C CA . THR B 1 165 ? 20.189 27.927 -6.891 1.00 46.06 164 THR B CA 1
ATOM 2566 C C . THR B 1 165 ? 18.815 28.159 -7.605 1.00 46.10 164 THR B C 1
ATOM 2567 O O . THR B 1 165 ? 18.496 27.456 -8.577 1.00 47.19 164 THR B O 1
ATOM 2571 N N . GLY B 1 166 ? 18.018 29.124 -7.130 1.00 44.78 165 GLY B N 1
ATOM 2572 C CA . GLY B 1 166 ? 16.706 29.429 -7.700 1.00 43.73 165 GLY B CA 1
ATOM 2573 C C . GLY B 1 166 ? 15.538 28.493 -7.402 1.00 42.86 165 GLY B C 1
ATOM 2574 O O . GLY B 1 166 ? 14.469 28.678 -7.973 1.00 43.77 165 GLY B O 1
ATOM 2575 N N . GLU B 1 167 ? 15.707 27.510 -6.517 1.00 42.00 166 GLU B N 1
ATOM 2576 C CA . GLU B 1 167 ? 14.616 26.558 -6.170 1.00 41.89 166 GLU B CA 1
ATOM 2577 C C . GLU B 1 167 ? 13.592 27.100 -5.146 1.00 41.66 166 GLU B C 1
ATOM 2578 O O . GLU B 1 167 ? 12.407 26.714 -5.200 1.00 41.50 166 GLU B O 1
ATOM 2584 N N . LEU B 1 168 ? 14.048 27.958 -4.222 1.00 41.04 167 LEU B N 1
ATOM 2585 C CA . LEU B 1 168 ? 13.217 28.488 -3.125 1.00 40.88 167 LEU B CA 1
ATOM 2586 C C . LEU B 1 168 ? 12.979 29.998 -3.156 1.00 40.87 167 LEU B C 1
ATOM 2587 O O . LEU B 1 168 ? 13.836 30.755 -3.653 1.00 40.66 167 LEU B O 1
ATOM 2592 N N . LEU B 1 169 ? 11.838 30.415 -2.574 1.00 40.53 168 LEU B N 1
ATOM 2593 C CA . LEU B 1 169 ? 11.426 31.834 -2.491 1.00 40.32 168 LEU B CA 1
ATOM 2594 C C . LEU B 1 169 ? 12.519 32.642 -1.805 1.00 40.40 168 LEU B C 1
ATOM 2595 O O . LEU B 1 169 ? 12.971 32.269 -0.721 1.00 40.82 168 LEU B O 1
ATOM 2600 N N . ASP B 1 170 ? 12.922 33.739 -2.447 1.00 40.56 169 ASP B N 1
ATOM 2601 C CA . ASP B 1 170 ? 13.999 34.592 -1.956 1.00 40.52 169 ASP B CA 1
ATOM 2602 C C . ASP B 1 170 ? 13.498 35.482 -0.798 1.00 40.62 169 ASP B C 1
ATOM 2603 O O . ASP B 1 170 ? 13.062 36.620 -1.007 1.00 41.11 169 ASP B O 1
ATOM 2608 N N . VAL B 1 171 ? 13.528 34.904 0.410 1.00 40.11 170 VAL B N 1
ATOM 2609 C CA . VAL B 1 171 ? 13.251 35.591 1.700 1.00 39.10 170 VAL B CA 1
ATOM 2610 C C . VAL B 1 171 ? 14.395 35.214 2.640 1.00 37.78 170 VAL B C 1
ATOM 2611 O O . VAL B 1 171 ? 15.097 34.229 2.398 1.00 37.32 170 VAL B O 1
ATOM 2615 N N . ASP B 1 172 ? 14.585 35.994 3.698 1.00 37.08 171 ASP B N 1
ATOM 2616 C CA . ASP B 1 172 ? 15.638 35.716 4.682 1.00 36.91 171 ASP B CA 1
ATOM 2617 C C . ASP B 1 172 ? 15.478 34.277 5.257 1.00 36.85 171 ASP B C 1
ATOM 2618 O O . ASP B 1 172 ? 14.363 33.914 5.630 1.00 37.18 171 ASP B O 1
ATOM 2623 N N . PRO B 1 173 ? 16.560 33.452 5.272 1.00 36.87 172 PRO B N 1
ATOM 2624 C CA . PRO B 1 173 ? 16.509 32.075 5.831 1.00 36.60 172 PRO B CA 1
ATOM 2625 C C . PRO B 1 173 ? 15.988 31.920 7.265 1.00 36.17 172 PRO B C 1
ATOM 2626 O O . PRO B 1 173 ? 15.282 30.942 7.557 1.00 36.40 172 PRO B O 1
ATOM 2630 N N . THR B 1 174 ? 16.343 32.863 8.137 1.00 35.53 173 THR B N 1
ATOM 2631 C CA . THR B 1 174 ? 15.891 32.843 9.534 1.00 35.30 173 THR B CA 1
ATOM 2632 C C . THR B 1 174 ? 14.373 33.047 9.637 1.00 34.78 173 THR B C 1
ATOM 2633 O O . THR B 1 174 ? 13.731 32.394 10.452 1.00 34.95 173 THR B O 1
ATOM 2637 N N . VAL B 1 175 ? 13.816 33.946 8.815 1.00 34.94 174 VAL B N 1
ATOM 2638 C CA . VAL B 1 175 ? 12.351 34.228 8.793 1.00 34.63 174 VAL B CA 1
ATOM 2639 C C . VAL B 1 175 ? 11.543 33.043 8.244 1.00 34.41 174 VAL B C 1
ATOM 2640 O O . VAL B 1 175 ? 10.516 32.686 8.835 1.00 34.73 174 VAL B O 1
ATOM 2644 N N . ALA B 1 176 ? 12.006 32.457 7.129 1.00 33.09 175 ALA B N 1
ATOM 2645 C CA . ALA B 1 176 ? 11.358 31.285 6.521 1.00 32.45 175 ALA B CA 1
ATOM 2646 C C . ALA B 1 176 ? 11.360 30.099 7.493 1.00 31.72 175 ALA B C 1
ATOM 2647 O O . ALA B 1 176 ? 10.309 29.525 7.759 1.00 31.69 175 ALA B O 1
ATOM 2649 N N . THR B 1 177 ? 12.537 29.779 8.041 1.00 30.84 176 THR B N 1
ATOM 2650 C CA . THR B 1 177 ? 12.715 28.665 8.988 1.00 31.20 176 THR B CA 1
ATOM 2651 C C . THR B 1 177 ? 11.807 28.742 10.244 1.00 31.24 176 THR B C 1
ATOM 2652 O O . THR B 1 177 ? 11.142 27.755 10.570 1.00 32.18 176 THR B O 1
ATOM 2656 N N . ALA B 1 178 ? 11.775 29.899 10.918 1.00 30.33 177 ALA B N 1
ATOM 2657 C CA . ALA B 1 178 ? 10.902 30.117 12.104 1.00 30.42 177 ALA B CA 1
ATOM 2658 C C . ALA B 1 178 ? 9.397 30.119 11.771 1.00 30.22 177 ALA B C 1
ATOM 2659 O O . ALA B 1 178 ? 8.570 29.702 12.590 1.00 30.28 177 ALA B O 1
ATOM 2661 N N . THR B 1 179 ? 9.053 30.612 10.581 1.00 30.70 178 THR B N 1
ATOM 2662 C CA . THR B 1 179 ? 7.660 30.660 10.105 1.00 30.94 178 THR B CA 1
ATOM 2663 C C . THR B 1 179 ? 7.142 29.280 9.676 1.00 31.00 178 THR B C 1
ATOM 2664 O O . THR B 1 179 ? 6.000 28.937 9.991 1.00 31.76 178 THR B O 1
ATOM 2668 N N . LEU B 1 180 ? 7.963 28.518 8.949 1.00 30.72 179 LEU B N 1
ATOM 2669 C CA . LEU B 1 180 ? 7.591 27.174 8.486 1.00 30.98 179 LEU B CA 1
ATOM 2670 C C . LEU B 1 180 ? 7.516 26.208 9.675 1.00 31.67 179 LEU B C 1
ATOM 2671 O O . LEU B 1 180 ? 6.532 25.453 9.809 1.00 32.07 179 LEU B O 1
ATOM 2676 N N . LEU B 1 181 ? 8.550 26.221 10.523 1.00 31.69 180 LEU B N 1
ATOM 2677 C CA . LEU B 1 181 ? 8.572 25.383 11.744 1.00 31.62 180 LEU B CA 1
ATOM 2678 C C . LEU B 1 181 ? 7.466 25.829 12.708 1.00 31.32 180 LEU B C 1
ATOM 2679 O O . LEU B 1 181 ? 6.775 24.990 13.269 1.00 31.03 180 LEU B O 1
ATOM 2684 N N . GLY B 1 182 ? 7.318 27.149 12.877 1.00 32.15 181 GLY B N 1
ATOM 2685 C CA . GLY B 1 182 ? 6.252 27.761 13.693 1.00 32.16 181 GLY B CA 1
ATOM 2686 C C . GLY B 1 182 ? 4.854 27.318 13.287 1.00 32.41 181 GLY B C 1
ATOM 2687 O O . GLY B 1 182 ? 4.026 27.034 14.163 1.00 32.50 181 GLY B O 1
ATOM 2688 N N . ALA B 1 183 ? 4.600 27.261 11.967 1.00 32.50 182 ALA B N 1
ATOM 2689 C CA . ALA B 1 183 ? 3.316 26.781 11.399 1.00 32.61 182 ALA B CA 1
ATOM 2690 C C . ALA B 1 183 ? 3.042 25.316 11.766 1.00 32.76 182 ALA B C 1
ATOM 2691 O O . ALA B 1 183 ? 1.899 24.954 12.025 1.00 32.26 182 ALA B O 1
ATOM 2693 N N . ALA B 1 184 ? 4.094 24.492 11.771 1.00 33.55 183 ALA B N 1
ATOM 2694 C CA . ALA B 1 184 ? 4.018 23.076 12.142 1.00 33.73 183 ALA B CA 1
ATOM 2695 C C . ALA B 1 184 ? 3.779 22.898 13.649 1.00 34.73 183 ALA B C 1
ATOM 2696 O O . ALA B 1 184 ? 2.907 22.129 14.046 1.00 35.21 183 ALA B O 1
ATOM 2698 N N . ILE B 1 185 ? 4.543 23.632 14.468 1.00 35.60 184 ILE B N 1
ATOM 2699 C CA . ILE B 1 185 ? 4.470 23.590 15.959 1.00 35.16 184 ILE B CA 1
ATOM 2700 C C . ILE B 1 185 ? 3.107 24.020 16.529 1.00 36.18 184 ILE B C 1
ATOM 2701 O O . ILE B 1 185 ? 2.598 23.352 17.417 1.00 36.58 184 ILE B O 1
ATOM 2706 N N . TRP B 1 186 ? 2.510 25.094 15.986 1.00 36.84 185 TRP B N 1
ATOM 2707 C CA . TRP B 1 186 ? 1.194 25.657 16.450 1.00 36.95 185 TRP B CA 1
ATOM 2708 C C . TRP B 1 186 ? 0.028 24.648 16.537 1.00 36.97 185 TRP B C 1
ATOM 2709 O O . TRP B 1 186 ? -0.940 24.871 17.274 1.00 36.55 185 TRP B O 1
ATOM 2720 N N . THR B 1 187 ? 0.134 23.556 15.773 1.00 37.70 186 THR B N 1
ATOM 2721 C CA . THR B 1 187 ? -0.798 22.412 15.831 1.00 38.19 186 THR B CA 1
ATOM 2722 C C . THR B 1 187 ? -1.044 21.901 17.265 1.00 38.85 186 THR B C 1
ATOM 2723 O O . THR B 1 187 ? -2.147 21.437 17.547 1.00 39.37 186 THR B O 1
ATOM 2727 N N . TYR B 1 188 ? -0.048 22.002 18.163 1.00 39.36 187 TYR B N 1
ATOM 2728 C CA . TYR B 1 188 ? -0.226 21.559 19.569 1.00 40.50 187 TYR B CA 1
ATOM 2729 C C . TYR B 1 188 ? -1.312 22.357 20.325 1.00 40.73 187 TYR B C 1
ATOM 2730 O O . TYR B 1 188 ? -1.882 21.836 21.287 1.00 40.58 187 TYR B O 1
ATOM 2739 N N . ARG B 1 189 ? -1.564 23.608 19.915 1.00 41.30 188 ARG B N 1
ATOM 2740 C CA . ARG B 1 189 ? -2.623 24.434 20.517 1.00 41.56 188 ARG B CA 1
ATOM 2741 C C . ARG B 1 189 ? -4.024 24.221 19.926 1.00 41.16 188 ARG B C 1
ATOM 2742 O O . ARG B 1 189 ? -5.003 24.448 20.642 1.00 41.96 188 ARG B O 1
ATOM 2750 N N . TRP B 1 190 ? -4.131 23.786 18.660 1.00 40.63 189 TRP B N 1
ATOM 2751 C CA . TRP B 1 190 ? -5.442 23.578 17.995 1.00 40.56 189 TRP B CA 1
ATOM 2752 C C . TRP B 1 190 ? -5.841 22.135 17.582 1.00 40.45 189 TRP B C 1
ATOM 2753 O O . TRP B 1 190 ? -7.040 21.859 17.506 1.00 40.07 189 TRP B O 1
ATOM 2764 N N . TYR B 1 191 ? -4.882 21.243 17.292 1.00 41.18 190 TYR B N 1
ATOM 2765 C CA . TYR B 1 191 ? -5.206 19.855 16.853 1.00 41.92 190 TYR B CA 1
ATOM 2766 C C . TYR B 1 191 ? -5.937 19.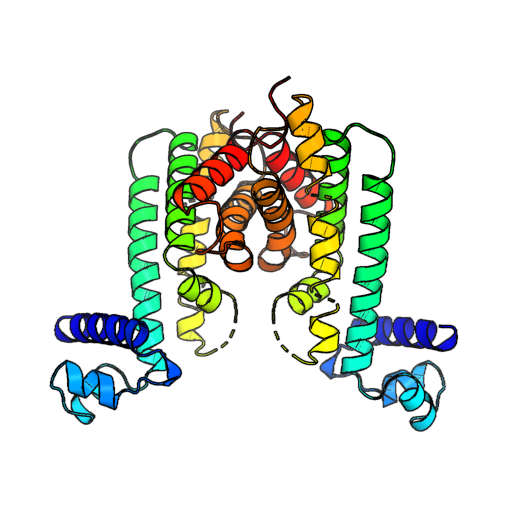021 17.929 1.00 42.37 190 TYR B C 1
ATOM 2767 O O . TYR B 1 191 ? -5.453 18.893 19.048 1.00 41.75 190 TYR B O 1
ATOM 2776 N N . ASP B 1 192 ? -7.091 18.463 17.548 1.00 43.43 191 ASP B N 1
ATOM 2777 C CA . ASP B 1 192 ? -7.957 17.638 18.410 1.00 44.52 191 ASP B CA 1
ATOM 2778 C C . ASP B 1 192 ? -7.859 16.183 17.883 1.00 45.20 191 ASP B C 1
ATOM 2779 O O . ASP B 1 192 ? -8.372 15.911 16.783 1.00 44.90 191 ASP B O 1
ATOM 2784 N N . PRO B 1 193 ? -7.214 15.253 18.649 1.00 46.04 192 PRO B N 1
ATOM 2785 C CA . PRO B 1 193 ? -7.089 13.854 18.178 1.00 46.66 192 PRO B CA 1
ATOM 2786 C C . PRO B 1 193 ? -8.433 13.147 17.944 1.00 47.23 192 PRO B C 1
ATOM 2787 O O . PRO B 1 193 ? -8.542 12.322 17.034 1.00 47.56 192 PRO B O 1
ATOM 2791 N N . GLU B 1 194 ? -9.438 13.511 18.744 1.00 47.82 193 GLU B N 1
ATOM 2792 C CA . GLU B 1 194 ? -10.803 12.977 18.632 1.00 48.14 193 GLU B CA 1
ATOM 2793 C C . GLU B 1 194 ? -11.671 13.697 17.576 1.00 48.49 193 GLU B C 1
ATOM 2794 O O . GLU B 1 194 ? -12.871 13.415 17.489 1.00 49.72 193 GLU B O 1
ATOM 2800 N N . GLY B 1 195 ? -11.084 14.608 16.784 1.00 47.98 194 GLY B N 1
ATOM 2801 C CA . GLY B 1 195 ? -11.794 15.314 15.718 1.00 47.87 194 GLY B CA 1
ATOM 2802 C C . GLY B 1 195 ? -11.899 14.532 14.412 1.00 47.84 194 GLY B C 1
ATOM 2803 O O . GLY B 1 195 ? -11.300 13.462 14.249 1.00 46.93 194 GLY B O 1
ATOM 2804 N N . ARG B 1 196 ? -12.700 15.081 13.498 1.00 48.53 195 ARG B N 1
ATOM 2805 C CA . ARG B 1 196 ? -12.946 14.522 12.140 1.00 48.91 195 ARG B CA 1
ATOM 2806 C C . ARG B 1 196 ? -11.695 14.170 11.304 1.00 48.34 195 ARG B C 1
ATOM 2807 O O . ARG B 1 196 ? -11.594 13.057 10.786 1.00 48.31 195 ARG B O 1
ATOM 2815 N N . LEU B 1 197 ? -10.750 15.109 11.191 1.00 48.16 196 LEU B N 1
ATOM 2816 C CA . LEU B 1 197 ? -9.506 14.887 10.420 1.00 47.65 196 LEU B CA 1
ATOM 2817 C C . LEU B 1 197 ? -8.465 14.092 11.232 1.00 46.86 196 LEU B C 1
ATOM 2818 O O . LEU B 1 197 ? -8.278 14.339 12.421 1.00 46.71 196 LEU B O 1
ATOM 2823 N N . SER B 1 198 ? -7.805 13.140 10.576 1.00 46.25 197 SER B N 1
ATOM 2824 C CA . SER B 1 198 ? -6.755 12.333 11.185 1.00 45.89 197 SER B CA 1
ATOM 2825 C C . SER B 1 198 ? -5.406 13.072 11.138 1.00 45.63 197 SER B C 1
ATOM 2826 O O . SER B 1 198 ? -5.264 14.125 10.497 1.00 45.96 197 SER B O 1
ATOM 2829 N N . ALA B 1 199 ? -4.417 12.498 11.822 1.00 45.06 198 ALA B N 1
ATOM 2830 C CA . ALA B 1 199 ? -3.049 13.052 11.876 1.00 44.55 198 ALA B CA 1
ATOM 2831 C C . ALA B 1 199 ? -2.384 13.115 10.487 1.00 44.03 198 ALA B C 1
ATOM 2832 O O . ALA B 1 199 ? -1.692 14.086 10.188 1.00 43.22 198 ALA B O 1
ATOM 2834 N N . ASP B 1 200 ? -2.623 12.089 9.658 1.00 44.14 199 ASP B N 1
ATOM 2835 C CA . ASP B 1 200 ? -2.090 12.010 8.281 1.0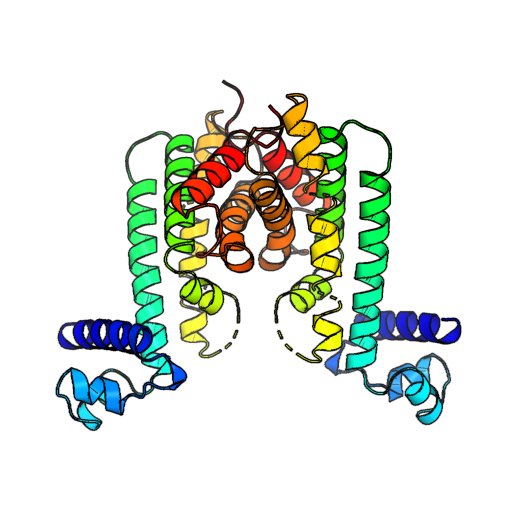0 44.35 199 ASP B CA 1
ATOM 2836 C C . ASP B 1 200 ? -2.639 13.086 7.343 1.00 43.48 199 ASP B C 1
ATOM 2837 O O . ASP B 1 200 ? -1.894 13.609 6.524 1.00 42.89 199 ASP B O 1
ATOM 2842 N N . GLU B 1 201 ? -3.936 13.383 7.461 1.00 43.76 200 GLU B N 1
ATOM 2843 C CA . GLU B 1 201 ? -4.614 14.420 6.651 1.00 43.71 200 GLU B CA 1
ATOM 2844 C C . GLU B 1 201 ? -4.117 15.831 7.003 1.00 42.59 200 GLU B C 1
ATOM 2845 O O . GLU B 1 201 ? -3.924 16.665 6.108 1.00 41.98 200 GLU B O 1
ATOM 2851 N N . VAL B 1 202 ? -3.920 16.078 8.306 1.00 41.45 201 VAL B N 1
ATOM 2852 C CA . VAL B 1 202 ? -3.431 17.375 8.807 1.00 40.18 201 VAL B CA 1
ATOM 2853 C C . VAL B 1 202 ? -1.974 17.614 8.379 1.00 39.49 201 VAL B C 1
ATOM 2854 O O . VAL B 1 202 ? -1.645 18.720 7.965 1.00 39.34 201 VAL B O 1
ATOM 2858 N N . VAL B 1 203 ? -1.126 16.582 8.457 1.00 38.49 202 VAL B N 1
ATOM 2859 C CA . VAL B 1 203 ? 0.286 16.685 8.025 1.00 38.28 202 VAL B CA 1
ATOM 2860 C C . VAL B 1 203 ? 0.407 16.964 6.507 1.00 38.31 202 VAL B C 1
ATOM 2861 O O . VAL B 1 203 ? 1.204 17.811 6.078 1.00 38.30 202 VAL B O 1
ATOM 2865 N N . GLU B 1 204 ? -0.393 16.248 5.717 1.00 37.91 203 GLU B N 1
ATOM 2866 C CA . GLU B 1 204 ? -0.424 16.390 4.250 1.00 37.24 203 GLU B CA 1
ATOM 2867 C C . GLU B 1 204 ? -0.867 17.806 3.822 1.00 35.74 203 GLU B C 1
ATOM 2868 O O . GLU B 1 204 ? -0.205 18.442 2.998 1.00 35.14 203 GLU B O 1
ATOM 2874 N N . GLN B 1 205 ? -1.976 18.277 4.396 1.00 34.48 204 GLN B N 1
ATOM 2875 C CA . GLN B 1 205 ? -2.543 19.585 4.061 1.00 33.70 204 GLN B CA 1
ATOM 2876 C C . GLN B 1 205 ? -1.665 20.749 4.491 1.00 33.04 204 GLN B C 1
ATOM 2877 O O . GLN B 1 205 ? -1.468 21.686 3.706 1.00 33.59 204 GLN B O 1
ATOM 2883 N N . ILE B 1 206 ? -1.129 20.677 5.712 1.00 32.01 205 ILE B N 1
ATOM 2884 C CA . ILE B 1 206 ? -0.208 21.691 6.235 1.00 31.54 205 ILE B CA 1
ATOM 2885 C C . ILE B 1 206 ? 1.025 21.806 5.342 1.00 31.84 205 ILE B C 1
ATOM 2886 O O . ILE B 1 206 ? 1.373 22.904 4.937 1.00 32.24 205 ILE B O 1
ATOM 2891 N N . THR B 1 207 ? 1.660 20.679 5.042 1.00 32.24 206 THR B N 1
ATOM 2892 C CA . THR B 1 207 ? 2.860 20.655 4.181 1.00 33.39 206 THR B CA 1
ATOM 2893 C C . THR B 1 207 ? 2.562 21.089 2.721 1.00 33.94 206 THR B C 1
ATOM 2894 O O . THR B 1 207 ? 3.420 21.719 2.077 1.00 34.09 206 THR B O 1
ATOM 2898 N N . ARG B 1 208 ? 1.354 20.780 2.228 1.00 34.64 207 ARG B N 1
ATOM 2899 C CA . ARG B 1 208 ? 0.913 21.208 0.881 1.00 35.06 207 ARG B CA 1
ATOM 2900 C C . ARG B 1 208 ? 0.614 22.721 0.853 1.00 35.64 207 ARG B C 1
ATOM 2901 O O . ARG B 1 208 ? 0.841 23.387 -0.172 1.00 35.88 207 ARG B O 1
ATOM 2909 N N . LEU B 1 209 ? 0.102 23.247 1.974 1.00 35.09 208 LEU B N 1
ATOM 2910 C CA . LEU B 1 209 ? -0.188 24.678 2.106 1.00 34.70 208 LEU B CA 1
ATOM 2911 C C . LEU B 1 209 ? 1.115 25.503 2.087 1.00 34.68 208 LEU B C 1
ATOM 2912 O O . LEU B 1 209 ? 1.267 26.417 1.276 1.00 34.60 208 LEU B O 1
ATOM 2917 N N . LEU B 1 210 ? 2.064 25.139 2.942 1.00 34.99 209 LEU B N 1
ATOM 2918 C CA . LEU B 1 210 ? 3.346 25.853 3.050 1.00 34.82 209 LEU B CA 1
ATOM 2919 C C . LEU B 1 210 ? 4.178 25.791 1.749 1.00 35.06 209 LEU B C 1
ATOM 2920 O O . LEU B 1 210 ? 4.814 26.766 1.390 1.00 34.82 209 LEU B O 1
ATOM 2925 N N . LEU B 1 211 ? 4.125 24.664 1.042 1.00 36.47 210 LEU B N 1
ATOM 2926 C CA . LEU B 1 211 ? 4.874 24.440 -0.220 1.00 36.83 210 LEU B CA 1
ATOM 2927 C C . LEU B 1 211 ? 4.413 25.288 -1.421 1.00 36.75 210 LEU B C 1
ATOM 2928 O O . LEU B 1 211 ? 5.230 25.925 -2.088 1.00 36.01 210 LEU B O 1
ATOM 2933 N N . ASN B 1 212 ? 3.106 25.265 -1.675 1.00 37.30 211 ASN B N 1
ATOM 2934 C CA . ASN B 1 212 ? 2.470 25.965 -2.804 1.00 38.03 211 ASN B CA 1
ATOM 2935 C C . ASN B 1 212 ? 1.952 27.362 -2.497 1.00 39.39 211 ASN B C 1
ATOM 2936 O O . ASN B 1 212 ? 1.717 28.151 -3.421 1.00 39.74 211 ASN B O 1
ATOM 2941 N N . GLY B 1 213 ? 1.745 27.652 -1.214 1.00 40.49 212 GLY B N 1
ATOM 2942 C CA . GLY B 1 213 ? 1.104 28.882 -0.780 1.00 41.62 212 GLY B CA 1
ATOM 2943 C C . GLY B 1 213 ? -0.411 28.675 -0.828 1.00 41.90 212 GLY B C 1
ATOM 2944 O O . GLY B 1 213 ? -0.887 27.629 -1.290 1.00 41.26 212 GLY B O 1
ATOM 2945 N N . TYR B 1 214 ? -1.170 29.656 -0.327 1.00 42.96 213 TYR B N 1
ATOM 2946 C CA . TYR B 1 214 ? -2.647 29.575 -0.326 1.00 43.96 213 TYR B CA 1
ATOM 2947 C C . TYR B 1 214 ? -3.316 30.042 -1.631 1.00 44.74 213 TYR B C 1
ATOM 2948 O O . TYR B 1 214 ? -4.426 29.614 -1.913 1.00 44.15 213 TYR B O 1
ATOM 2957 N N . ARG B 1 215 ? -2.655 30.903 -2.407 1.00 46.70 214 ARG B N 1
ATOM 2958 C CA . ARG B 1 215 ? -3.184 31.363 -3.700 1.00 48.25 214 ARG B CA 1
ATOM 2959 C C . ARG B 1 215 ? -2.785 30.361 -4.795 1.00 48.81 214 ARG B C 1
ATOM 2960 O O . ARG B 1 215 ? -1.598 30.039 -4.918 1.00 49.00 214 ARG B O 1
ATOM 2968 N 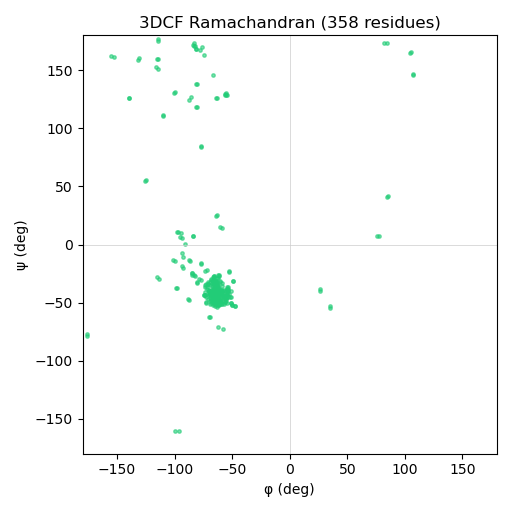N . ARG B 1 216 ? -3.764 29.866 -5.565 1.00 49.92 215 ARG B N 1
ATOM 2969 C CA . ARG B 1 216 ? -3.491 28.930 -6.691 1.00 51.16 215 ARG B CA 1
ATOM 2970 C C . ARG B 1 216 ? -2.746 29.597 -7.845 1.00 52.07 215 ARG B C 1
ATOM 2971 O O . ARG B 1 216 ? -2.997 30.762 -8.157 1.00 52.67 215 ARG B O 1
#

Sequence (364 aa):
NDRRTQIIKVATELFREKGYYATSLDDIADRIGFTKPAIYYYFKSKEDVLFAIVNSIVDEALERFHAIAAGPGSPGERIHALLVEHTRTILRNLDANTLFYNLSPERERERKREREYTEIQRLYAEGVATGELLDVDPTVATATLLGAAIWTYRWYDPEGRLSADEVVEQITRLLLNGYRRPANDRRTQIIKVATELFREKGYYATSLDDIADRIGFTKPAIYYYFKSKEDVLFAIVNSIVDEALERFHAIAAGPGSSPGERIHALLVEHTRTILRRNLDANTLFYNLSPERERERKREREYTEIQRLYAEGVATGELLDVDPTVATATLLGAAIWTYRWYDPEGRLSADEVVEQITRLLLNGYRR

Foldseek 3Di:
DVVLVVLLVLLVVCCVVPNLVRDWCCNSCVVVVHDSVVVCVNDVTSVRSVLVNLVVLLVVLLVVLVPLLVDDDALLVSVLVNLLSLLLSCVVPLVSLCVLPPDDPVSVVVCVSVVSQLVSLVSQVRCVVVPNDDPDRSNVLSCVSSVLSSCCSVPPDCPDDDHSNRVSVVSSVCSSCPDDHDD/DVVLVVLLVLLVVCCVVPNLVRDWCCNSCVVVVHDSVVVCVNPVTSVSSVLVNLVVLLVVLLVVLVCLLVDDDALLVSVLVNLLSLLLSCVVPLVSLCVLPVDDPVSVVVCVSVVSQLVSLVSQVRCVVVPNDDPDRSNVLSCVSSVLSSCCSVPPDCPDDDHSNRCSVVSSVCSSPPPDD

Radius of gyration: 23.97 Å; Cα contacts (8 Å, |Δi|>4): 340; chains: 2; bounding box: 39×68×60 Å